Protein AF-0000000065942229 (afdb_homodimer)

Solvent-accessible surface area (backbone atoms only — not comparable to full-atom values): 11791 Å² total; per-residue (Å²): 132,40,25,35,33,36,38,31,36,27,61,80,77,72,39,50,40,49,65,35,42,37,37,37,28,40,35,57,88,91,45,73,42,84,72,48,73,49,55,20,39,85,71,5,33,38,82,68,39,55,40,90,73,55,64,74,41,33,34,36,39,37,33,43,47,29,64,57,46,63,70,67,68,53,93,68,57,70,58,37,38,41,39,49,46,46,47,45,35,31,40,54,60,77,90,45,52,41,26,50,36,39,42,33,44,74,54,32,38,34,38,36,71,40,122,134,40,27,35,33,36,38,31,36,28,61,79,79,73,39,50,40,50,65,35,44,36,37,38,28,39,35,57,89,91,45,73,43,85,71,47,73,49,53,20,38,84,72,5,32,38,83,68,39,54,41,88,73,56,64,76,41,35,34,35,40,37,33,43,48,28,63,57,46,63,69,67,68,54,91,68,56,70,58,37,37,42,40,51,46,46,47,43,35,30,39,53,60,77,89,45,52,41,25,50,37,39,42,33,44,72,55,32,38,35,39,37,71,41,122

InterPro domains:
  IPR000895 Transthyretin/hydroxyisourate hydrolase [PR00189] (3-23)
  IPR000895 Transthyretin/hydroxyisourate hydrolase [PR00189] (35-60)
  IPR000895 Transthyretin/hydroxyisourate hydrolase [PR00189] (93-115)
  IPR014306 Hydroxyisourate hydrolase [TIGR02962] (2-115)
  IPR014306 Hydroxyisourate hydrolase [cd05822] (2-115)
  IPR023416 Transthyretin/hydroxyisourate hydrolase domain [PF00576] (4-114)
  IPR023416 Transthyretin/hydroxyisourate hydrolase domain [PTHR10395] (2-115)
  IPR023418 Transthyretin, thyroxine binding site [PS00768] (7-22)
  IPR023419 Transthyretin, conserved site [PS00769] (98-110)
  IPR036817 Transthyretin/hydroxyisourate hydrolase domain superfamily [G3DSA:2.60.40.180] (1-115)
  IPR036817 Transthyretin/hydroxyisourate hydrolase domain superfamily [SSF49472] (1-115)

Secondary structure (DSSP, 8-state):
--EEEEEEEETTTTEE-TT-EEEEEEEETTEEEEEEEEE--TTSEEEEEEGGG--SEEEEEEEE-HHHHHHHT----SS-S-SEEEEEEEE--SSSEEE--EEEETTEEEEE-B-/--EEEEEEEETTTTEE-TT-EEEEEEEETTEEEEEEEEE--TTSEEEEEEGGG--SEEEEEEEE-HHHHHHHT----SS-S-SEEEEEEEE--SSSEEE--EEEETTEEEEE-B-

Foldseek 3Di:
DAAEKEWEAEPVVRATQWFKKKWKWFDDPPDIGTDDIDTAHRRRMDGHTDLVRDDWHKMKMKTQCQVSCVVVPDDADVVGLDGIDMDMDTDHDSVDHWYWYWYDYSNDIDIDTDD/DAAEKEWEAAPVVRATQFFKKKWKWFDDPPDIGTDDIDTAHRRRMDGHTDLVRDDWHKMKMKTQCQVSCVVVPDDADVVGLDGIDMDMDTDHDSVDHWYWYWYDYSNDIDIDTDD

Sequence (230 aa):
MSGLTTHILDQASGKPAAGVGVRVSRRDGEQTQWLAELRTDADGRARLVAGEDLAVGGYRLEFAIGDHFKASGLPVSDPPFLDVVVIDFAVSNLDQHWHVPLLVSPYGYSTYRGSMSGLTTHILDQASGKPAAGVGVRVSRRDGEQTQWLAELRTDADGRARLVAGEDLAVGGYRLEFAIGDHFKASGLPVSDPPFLDVVVIDFAVSNLDQHWHVPLLVSPYGYSTYRGS

pLDDT: mean 96.06, std 4.71, range [61.84, 98.94]

Structure (mmCIF, N/CA/C/O backbone):
data_AF-0000000065942229-model_v1
#
loop_
_entity.id
_entity.type
_entity.pdbx_description
1 polymer '5-hydroxyisourate hydrolase'
#
loop_
_atom_site.group_PDB
_atom_site.id
_atom_site.type_symbol
_atom_site.label_atom_id
_atom_site.label_alt_id
_atom_site.label_comp_id
_atom_site.label_asym_id
_atom_site.label_entity_id
_atom_site.label_seq_id
_atom_site.pdbx_PDB_ins_code
_atom_site.Cartn_x
_atom_site.Cartn_y
_atom_site.Cartn_z
_atom_site.occupancy
_atom_site.B_iso_or_equiv
_atom_site.auth_seq_id
_atom_site.auth_comp_id
_atom_site.auth_asym_id
_atom_site.auth_atom_id
_atom_sit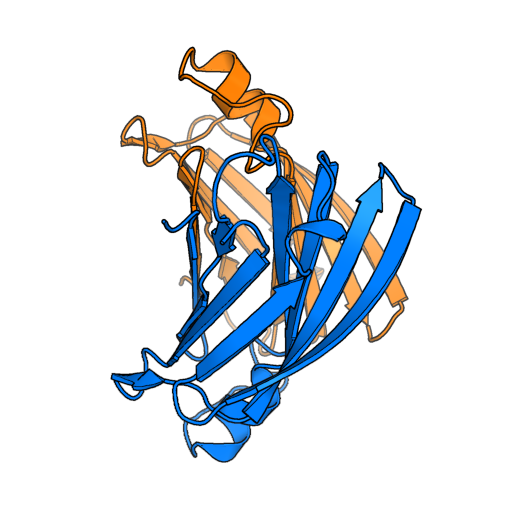e.pdbx_PDB_model_num
ATOM 1 N N . MET A 1 1 ? -9.258 23.562 7.223 1 62.03 1 MET A N 1
ATOM 2 C CA . MET A 1 1 ? -8.875 23.109 8.555 1 62.03 1 MET A CA 1
ATOM 3 C C . MET A 1 1 ? -8.008 21.844 8.469 1 62.03 1 MET A C 1
ATOM 5 O O . MET A 1 1 ? -8.125 21.078 7.512 1 62.03 1 MET A O 1
ATOM 9 N N . SER A 1 2 ? -6.676 21.625 9.258 1 83.06 2 SER A N 1
ATOM 10 C CA . SER A 1 2 ? -5.668 20.562 9.328 1 83.06 2 SER A CA 1
ATOM 11 C C . SER A 1 2 ? -6.285 19.234 9.75 1 83.06 2 SER A C 1
ATOM 13 O O . SER A 1 2 ? -7.426 19.203 10.203 1 83.06 2 SER A O 1
ATOM 15 N N . GLY A 1 3 ? -5.82 18.219 9.273 1 95.44 3 GLY A N 1
ATOM 16 C CA . GLY A 1 3 ? -6.254 16.875 9.617 1 95.44 3 GLY A CA 1
ATOM 17 C C . GLY A 1 3 ? -5.832 15.828 8.602 1 95.44 3 GLY A C 1
ATOM 18 O O . GLY A 1 3 ? -5 16.094 7.734 1 95.44 3 GLY A O 1
ATOM 19 N N . LEU A 1 4 ? -6.375 14.648 8.883 1 97.94 4 LEU A N 1
ATOM 20 C CA . LEU A 1 4 ? -6.121 13.523 7.984 1 97.94 4 LEU A CA 1
ATOM 21 C C . LEU A 1 4 ? -7.422 13 7.383 1 97.94 4 LEU A C 1
ATOM 23 O O . LEU A 1 4 ? -8.344 12.641 8.117 1 97.94 4 LEU A O 1
ATOM 27 N N . THR A 1 5 ? -7.516 13.016 6.062 1 98.38 5 THR A N 1
ATOM 28 C CA . THR A 1 5 ? -8.711 12.555 5.367 1 98.38 5 THR A CA 1
ATOM 29 C C . THR A 1 5 ? -8.344 11.586 4.246 1 98.38 5 THR A C 1
ATOM 31 O O . THR A 1 5 ? -7.172 11.477 3.873 1 98.38 5 THR A O 1
ATOM 34 N N . THR A 1 6 ? -9.336 10.852 3.816 1 98.56 6 THR A N 1
ATOM 35 C CA . THR A 1 6 ? -9.156 9.969 2.666 1 98.56 6 THR A CA 1
ATOM 36 C C . THR A 1 6 ? -10.391 9.984 1.771 1 98.56 6 THR A C 1
ATOM 38 O O . THR A 1 6 ? -11.445 10.469 2.174 1 98.56 6 THR A O 1
ATOM 41 N N . HIS A 1 7 ? -10.148 9.578 0.603 1 98.44 7 HIS A N 1
ATOM 42 C CA . HIS A 1 7 ? -11.156 9.289 -0.411 1 98.44 7 HIS A CA 1
ATOM 43 C C . HIS A 1 7 ? -10.812 8.023 -1.184 1 98.44 7 HIS A C 1
ATOM 45 O O . HIS A 1 7 ? -9.672 7.832 -1.604 1 98.44 7 HIS A O 1
ATOM 51 N N . ILE A 1 8 ? -11.844 7.113 -1.259 1 98.88 8 ILE A N 1
ATOM 52 C CA . ILE A 1 8 ? -11.633 5.883 -2.016 1 98.88 8 ILE A CA 1
ATOM 53 C C . ILE A 1 8 ? -12.398 5.953 -3.336 1 98.88 8 ILE A C 1
ATOM 55 O O . ILE A 1 8 ? -13.617 6.133 -3.346 1 98.88 8 ILE A O 1
ATOM 59 N N . LEU A 1 9 ? -11.734 5.875 -4.422 1 98.81 9 LEU A N 1
ATOM 60 C CA . LEU A 1 9 ? -12.336 5.738 -5.746 1 98.81 9 LEU A CA 1
ATOM 61 C C . LEU A 1 9 ? -12.203 4.309 -6.254 1 98.81 9 LEU A C 1
ATOM 63 O O . LEU A 1 9 ? -11.102 3.777 -6.363 1 98.81 9 LEU A O 1
ATOM 67 N N . ASP A 1 10 ? -13.289 3.703 -6.547 1 98.38 10 ASP A N 1
ATOM 68 C CA . ASP A 1 10 ? -13.32 2.426 -7.25 1 98.38 10 ASP A CA 1
ATOM 69 C C . ASP A 1 10 ? -13.094 2.619 -8.75 1 98.38 10 ASP A C 1
ATOM 71 O O . ASP A 1 10 ? -14.008 2.994 -9.477 1 98.38 10 ASP A O 1
ATOM 75 N N . GLN A 1 11 ? -11.961 2.266 -9.141 1 97.81 11 GLN A N 1
ATOM 76 C CA . GLN A 1 11 ? -11.586 2.52 -10.523 1 97.81 11 GLN A CA 1
ATOM 77 C C . GLN A 1 11 ? -12.266 1.537 -11.469 1 97.81 11 GLN A C 1
ATOM 79 O O . GLN A 1 11 ? -12.359 1.786 -12.672 1 97.81 11 GLN A O 1
ATOM 84 N N . ALA A 1 12 ? -12.68 0.404 -10.992 1 96.44 12 ALA A N 1
ATOM 85 C CA . ALA A 1 12 ? -13.367 -0.576 -11.828 1 96.44 12 ALA A CA 1
ATOM 86 C C . ALA A 1 12 ? -14.742 -0.069 -12.25 1 96.44 12 ALA A C 1
ATOM 88 O O . ALA A 1 12 ? -15.195 -0.328 -13.367 1 96.44 12 ALA A O 1
ATOM 89 N N . SER A 1 13 ? -15.383 0.656 -11.398 1 96.19 13 SER A N 1
ATOM 90 C CA . SER A 1 13 ? -16.719 1.156 -11.688 1 96.19 13 SER A CA 1
ATOM 91 C C . SER A 1 13 ? -16.703 2.65 -11.992 1 96.19 13 SER A C 1
ATOM 93 O O . SER A 1 13 ? -17.672 3.201 -12.508 1 96.19 13 SER A O 1
ATOM 95 N N . GLY A 1 14 ? -15.617 3.314 -11.68 1 97.31 14 GLY A N 1
ATOM 96 C CA . GLY A 1 14 ? -15.5 4.754 -11.852 1 97.31 14 GLY A CA 1
ATOM 97 C C . GLY A 1 14 ? -16.281 5.543 -10.82 1 97.31 14 GLY A C 1
ATOM 98 O O . GLY A 1 14 ? -16.594 6.719 -11.031 1 97.31 14 GLY A O 1
ATOM 99 N N . LYS A 1 15 ? -16.609 4.891 -9.742 1 97.88 15 LYS A N 1
ATOM 100 C CA . LYS A 1 15 ? -17.422 5.523 -8.711 1 97.88 15 LYS A CA 1
ATOM 101 C C . LYS A 1 15 ? -16.719 5.523 -7.363 1 97.88 15 LYS A C 1
ATOM 103 O O . LYS A 1 15 ? -15.844 4.688 -7.117 1 97.88 15 LYS A O 1
ATOM 108 N N . PRO A 1 16 ? -17.109 6.5 -6.43 1 98.5 16 PRO A N 1
ATOM 109 C CA . PRO A 1 16 ? -16.578 6.426 -5.066 1 98.5 16 PRO A CA 1
ATOM 110 C C . PRO A 1 16 ? -16.953 5.125 -4.359 1 98.5 16 PRO A C 1
ATOM 112 O O . PRO A 1 16 ? -18.031 4.578 -4.594 1 98.5 16 PRO A O 1
ATOM 115 N N . ALA A 1 17 ? -16.078 4.594 -3.625 1 98.56 17 ALA A N 1
ATOM 116 C CA . ALA A 1 17 ? -16.359 3.395 -2.838 1 98.56 17 ALA A CA 1
ATOM 117 C C . ALA A 1 17 ? -16.984 3.754 -1.494 1 98.56 17 ALA A C 1
ATOM 119 O O . ALA A 1 17 ? -16.281 4.102 -0.544 1 98.56 17 ALA A O 1
ATOM 120 N N . ALA A 1 18 ? -18.281 3.648 -1.372 1 98.12 18 ALA A N 1
ATOM 121 C CA . ALA A 1 18 ? -19.031 3.971 -0.159 1 98.12 18 ALA A CA 1
ATOM 122 C C . ALA A 1 18 ? -19.062 2.785 0.8 1 98.12 18 ALA A C 1
ATOM 124 O O . ALA A 1 18 ? -19.078 1.629 0.369 1 98.12 18 ALA A O 1
ATOM 125 N N . GLY A 1 19 ? -18.984 3.061 2.094 1 98.19 19 GLY A N 1
ATOM 126 C CA . GLY A 1 19 ? -19.219 2.055 3.117 1 98.19 19 GLY A CA 1
ATOM 127 C C . GLY A 1 19 ? -18.016 1.168 3.373 1 98.19 19 GLY A C 1
ATOM 128 O O . GLY A 1 19 ? -18.156 0.081 3.939 1 98.19 19 GLY A O 1
ATOM 129 N N . VAL A 1 20 ? -16.891 1.569 2.922 1 98.69 20 VAL A N 1
ATOM 130 C CA . VAL A 1 20 ? -15.68 0.793 3.148 1 98.69 20 VAL A CA 1
ATOM 131 C C . VAL A 1 20 ? -15.141 1.077 4.547 1 98.69 20 VAL A C 1
ATOM 133 O O . VAL A 1 20 ? -15.016 2.236 4.945 1 98.69 20 VAL A O 1
ATOM 136 N N . GLY A 1 21 ? -14.812 -0.004 5.34 1 98.56 21 GLY A N 1
ATOM 137 C CA . GLY A 1 21 ? -14.164 0.163 6.629 1 98.56 21 GLY A CA 1
ATOM 138 C C . GLY A 1 21 ? -12.727 0.637 6.523 1 98.56 21 GLY A C 1
ATOM 139 O O . GLY A 1 21 ? -11.953 0.102 5.73 1 98.56 21 GLY A O 1
ATOM 140 N N . VAL A 1 22 ? -12.391 1.682 7.285 1 98.69 22 VAL A N 1
ATOM 141 C CA . VAL A 1 22 ? -11.031 2.213 7.348 1 98.69 22 VAL A CA 1
ATOM 142 C C . VAL A 1 22 ? -10.562 2.273 8.797 1 98.69 22 VAL A C 1
ATOM 144 O O . VAL A 1 22 ? -11.219 2.9 9.641 1 98.69 22 VAL A O 1
ATOM 147 N N . ARG A 1 23 ? -9.492 1.589 9.062 1 98.5 23 ARG A N 1
ATOM 148 C CA . ARG A 1 23 ? -8.844 1.706 10.367 1 98.5 23 ARG A CA 1
ATOM 149 C C . ARG A 1 23 ? -7.625 2.621 10.297 1 98.5 23 ARG A C 1
ATOM 151 O O . ARG A 1 23 ? -6.867 2.574 9.32 1 98.5 23 ARG A O 1
ATOM 158 N N . VAL A 1 24 ? -7.457 3.463 11.266 1 98.5 24 VAL A N 1
ATOM 159 C CA . VAL A 1 24 ? -6.32 4.379 11.32 1 98.5 24 VAL A CA 1
ATOM 160 C C . VAL A 1 24 ? -5.555 4.168 12.625 1 98.5 24 VAL A C 1
ATOM 162 O O . VAL A 1 24 ? -6.152 4.078 13.695 1 98.5 24 VAL A O 1
ATOM 165 N N . SER A 1 25 ? -4.277 4.039 12.492 1 98.38 25 SER A N 1
ATOM 166 C CA . SER A 1 25 ? -3.396 3.891 13.641 1 98.38 25 SER A CA 1
ATOM 167 C C . SER A 1 25 ? -2.18 4.805 13.531 1 98.38 25 SER A C 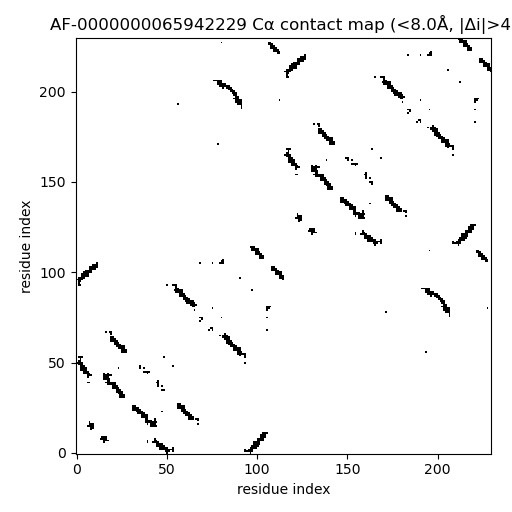1
ATOM 169 O O . SER A 1 25 ? -1.771 5.168 12.43 1 98.38 25 SER A O 1
ATOM 171 N N . ARG A 1 26 ? -1.686 5.137 14.648 1 97.88 26 ARG A N 1
ATOM 172 C CA . ARG A 1 26 ? -0.384 5.793 14.719 1 97.88 26 ARG A CA 1
ATOM 173 C C . ARG A 1 26 ? 0.738 4.77 14.852 1 97.88 26 ARG A C 1
ATOM 175 O O . ARG A 1 26 ? 0.593 3.773 15.562 1 97.88 26 ARG A O 1
ATOM 182 N N . ARG A 1 27 ? 1.784 5.082 14.148 1 96.44 27 ARG A N 1
ATOM 183 C CA . ARG A 1 27 ? 2.932 4.18 14.18 1 96.44 27 ARG A CA 1
ATOM 184 C C . ARG A 1 27 ? 4.172 4.895 14.719 1 96.44 27 ARG A C 1
ATOM 186 O O . ARG A 1 27 ? 4.516 5.984 14.25 1 96.44 27 ARG A O 1
ATOM 193 N N . ASP A 1 28 ? 4.805 4.344 15.68 1 91.44 28 ASP A N 1
ATOM 194 C CA . ASP A 1 28 ? 6.09 4.777 16.219 1 91.44 28 ASP A CA 1
ATOM 195 C C . ASP A 1 28 ? 7.066 3.607 16.312 1 91.44 28 ASP A C 1
ATOM 197 O O . ASP A 1 28 ? 7.098 2.902 17.328 1 91.44 28 ASP A O 1
ATOM 201 N N . GLY A 1 29 ? 7.871 3.566 15.289 1 84.06 29 GLY A N 1
ATOM 202 C CA . GLY A 1 29 ? 8.68 2.357 15.219 1 84.06 29 GLY A CA 1
ATOM 203 C C . GLY A 1 29 ? 7.844 1.088 15.18 1 84.06 29 GLY A C 1
ATOM 204 O O . GLY A 1 29 ? 6.992 0.924 14.305 1 84.06 29 GLY A O 1
ATOM 205 N N . GLU A 1 30 ? 8.023 0.243 16.156 1 84.19 30 GLU A N 1
ATOM 206 C CA . GLU A 1 30 ? 7.297 -1.021 16.219 1 84.19 30 GLU A CA 1
ATOM 207 C C . GLU A 1 30 ? 5.984 -0.868 16.984 1 84.19 30 GLU A C 1
ATOM 209 O O . GLU A 1 30 ? 5.16 -1.785 17 1 84.19 30 GLU A O 1
ATOM 214 N N . GLN A 1 31 ? 5.832 0.258 17.562 1 91.56 31 GLN A N 1
ATOM 215 C CA . GLN A 1 31 ? 4.629 0.493 18.344 1 91.56 31 GLN A CA 1
ATOM 216 C C . GLN A 1 31 ? 3.49 1.021 17.484 1 91.56 31 GLN A C 1
ATOM 218 O O . GLN A 1 31 ? 3.711 1.854 16.594 1 91.56 31 GLN A O 1
ATOM 223 N N . THR A 1 32 ? 2.4 0.416 17.719 1 94.12 32 THR A N 1
ATOM 224 C CA . THR A 1 32 ? 1.19 0.823 17.016 1 94.12 32 THR A CA 1
ATOM 225 C C . THR A 1 32 ? 0.097 1.224 18 1 94.12 32 THR A C 1
ATOM 227 O O . THR A 1 32 ? -0.155 0.516 18.969 1 94.12 32 THR A O 1
ATOM 230 N N . GLN A 1 33 ? -0.444 2.404 17.781 1 96.88 33 GLN A N 1
ATOM 231 C CA . GLN A 1 33 ? -1.568 2.877 18.578 1 96.88 33 GLN A CA 1
ATOM 232 C C . GLN A 1 33 ? -2.822 3.037 17.719 1 96.88 33 GLN A C 1
ATOM 234 O O . GLN A 1 33 ? -2.848 3.846 16.797 1 96.88 33 GLN A O 1
ATOM 239 N N . TRP A 1 34 ? -3.834 2.311 18.125 1 96.38 34 TRP A N 1
ATOM 240 C CA . TRP A 1 34 ? -5.121 2.443 17.453 1 96.38 34 TRP A CA 1
ATOM 241 C C . TRP A 1 34 ? -5.727 3.82 17.703 1 96.38 34 TRP A C 1
ATOM 243 O O . TRP A 1 34 ? -5.719 4.316 18.828 1 96.38 34 TRP A O 1
ATOM 253 N N . LEU A 1 35 ? -6.211 4.438 16.641 1 97.56 35 LEU A N 1
ATOM 254 C CA . LEU A 1 35 ? -6.809 5.758 16.781 1 97.56 35 LEU A CA 1
ATOM 255 C C . LEU A 1 35 ? -8.312 5.707 16.531 1 97.56 35 LEU A C 1
ATOM 257 O O . LEU A 1 35 ? -9.102 6.215 17.344 1 97.56 35 LEU A O 1
ATOM 261 N N . ALA A 1 36 ? -8.766 5.156 15.414 1 97 36 ALA A N 1
ATOM 262 C CA . ALA A 1 36 ? -10.18 5.164 15.055 1 97 36 ALA A CA 1
ATOM 263 C C . ALA A 1 36 ? -10.477 4.113 13.984 1 97 36 ALA A C 1
ATOM 265 O O . ALA A 1 36 ? -9.562 3.564 13.375 1 97 36 ALA A O 1
ATOM 266 N N . GLU A 1 37 ? -11.641 3.748 13.859 1 97.94 37 GLU A N 1
ATOM 267 C CA . GLU A 1 37 ? -12.211 2.955 12.773 1 97.94 37 GLU A CA 1
ATOM 268 C C . GLU A 1 37 ? -13.484 3.592 12.234 1 97.94 37 GLU A C 1
ATOM 270 O O . GLU A 1 37 ? -14.414 3.877 13 1 97.94 37 GLU A O 1
ATOM 275 N N . LEU A 1 38 ? -13.523 3.844 10.977 1 98.19 38 LEU A N 1
ATOM 276 C CA . LEU A 1 38 ? -14.625 4.543 10.336 1 98.19 38 LEU A CA 1
ATOM 277 C C . LEU A 1 38 ? -15.031 3.85 9.039 1 98.19 38 LEU A C 1
ATOM 279 O O . LEU A 1 38 ? -14.359 2.92 8.594 1 98.19 38 LEU A O 1
ATOM 283 N N . ARG A 1 39 ? -16.156 4.289 8.508 1 98.62 39 ARG A N 1
ATOM 284 C CA . ARG A 1 39 ? -16.562 3.893 7.168 1 98.62 39 ARG A CA 1
ATOM 285 C C . ARG A 1 39 ? -16.656 5.102 6.246 1 98.62 39 ARG A C 1
ATOM 287 O O . ARG A 1 39 ? -17.062 6.188 6.672 1 98.62 39 ARG A O 1
ATOM 294 N N . THR A 1 40 ? -16.328 4.895 4.98 1 98.81 40 THR A N 1
ATOM 295 C CA . THR A 1 40 ? -16.469 5.992 4.027 1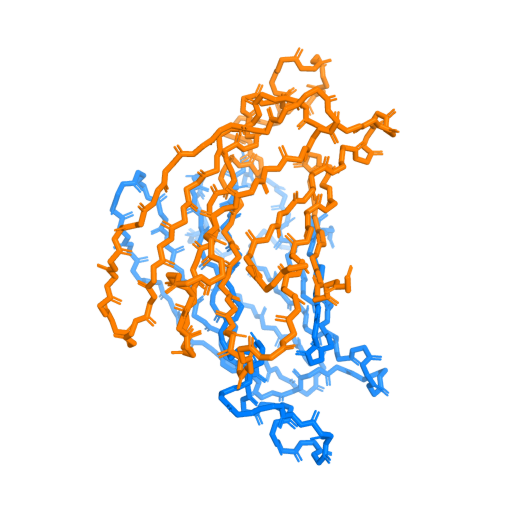 98.81 40 THR A CA 1
ATOM 296 C C . THR A 1 40 ? -17.938 6.336 3.816 1 98.81 40 THR A C 1
ATOM 298 O O . THR A 1 40 ? -18.812 5.465 3.902 1 98.81 40 THR A O 1
ATOM 301 N N . ASP A 1 41 ? -18.203 7.605 3.553 1 98.75 41 ASP A N 1
ATOM 302 C CA . ASP A 1 41 ? -19.562 8.055 3.297 1 98.75 41 ASP A CA 1
ATOM 303 C C . ASP A 1 41 ? -19.969 7.781 1.85 1 98.75 41 ASP A C 1
ATOM 305 O O . ASP A 1 41 ? -19.297 7.023 1.145 1 98.75 41 ASP A O 1
ATOM 309 N N . ALA A 1 42 ? -21.094 8.344 1.394 1 98.19 42 ALA A N 1
ATOM 310 C CA . ALA A 1 42 ? -21.641 8.086 0.067 1 98.19 42 ALA A CA 1
ATOM 311 C C . ALA A 1 42 ? -20.703 8.57 -1.026 1 98.19 42 ALA A C 1
ATOM 313 O O . ALA A 1 42 ? -20.766 8.102 -2.164 1 98.19 42 ALA A O 1
ATOM 314 N N . ASP A 1 43 ? -19.828 9.516 -0.735 1 98.44 43 ASP A N 1
ATOM 315 C CA . ASP A 1 43 ? -18.844 10.039 -1.686 1 98.44 43 ASP A CA 1
ATOM 316 C C . ASP A 1 43 ? -17.516 9.297 -1.563 1 98.44 43 ASP A C 1
ATOM 318 O O . ASP A 1 43 ? -16.5 9.727 -2.121 1 98.44 43 ASP A O 1
ATOM 322 N N . GLY A 1 44 ? -17.484 8.227 -0.818 1 98.75 44 GLY A N 1
ATOM 323 C CA . GLY A 1 44 ? -16.266 7.457 -0.643 1 98.75 44 GLY A CA 1
ATOM 324 C C . GLY A 1 44 ? -15.234 8.156 0.229 1 98.75 44 GLY A C 1
ATOM 325 O O . GLY A 1 44 ? -14.039 7.879 0.133 1 98.75 44 GLY A O 1
ATOM 326 N N . ARG A 1 45 ? -15.703 9.117 1.072 1 98.75 45 ARG A N 1
ATOM 327 C CA . ARG A 1 45 ? -14.797 9.938 1.874 1 98.75 45 ARG A CA 1
ATOM 328 C C . ARG A 1 45 ? -14.906 9.578 3.354 1 98.75 45 ARG A C 1
ATOM 330 O O . ARG A 1 45 ? -15.938 9.086 3.807 1 98.75 45 ARG A O 1
ATOM 337 N N . ALA A 1 46 ? -13.844 9.75 4.086 1 98.44 46 ALA A N 1
ATOM 338 C CA . ALA A 1 46 ? -13.812 9.633 5.543 1 98.44 46 ALA A CA 1
ATOM 339 C C . ALA A 1 46 ? -12.867 10.656 6.16 1 98.44 46 ALA A C 1
ATOM 341 O O . ALA A 1 46 ? -11.781 10.906 5.633 1 98.44 46 ALA A O 1
ATOM 342 N N . ARG A 1 47 ? -13.234 11.352 7.188 1 97.88 47 ARG A N 1
ATOM 343 C CA . ARG A 1 47 ? -12.375 12.18 8.031 1 97.88 47 ARG A CA 1
ATOM 344 C C . ARG A 1 47 ? -11.734 11.359 9.141 1 97.88 47 ARG A C 1
ATOM 346 O O . ARG A 1 47 ? -12.414 10.977 10.102 1 97.88 47 ARG A O 1
ATOM 353 N N . LEU A 1 48 ? -10.508 11.148 9.062 1 98.12 48 LEU A N 1
ATOM 354 C CA . LEU A 1 48 ? -9.859 10.094 9.828 1 98.12 48 LEU A CA 1
ATOM 355 C C . LEU A 1 48 ? -9.344 10.625 11.164 1 98.12 48 LEU A C 1
ATOM 357 O O . LEU A 1 48 ? -9.57 10.023 12.211 1 98.12 48 LEU A O 1
ATOM 361 N N . VAL A 1 49 ? -8.578 11.68 11.141 1 97.62 49 VAL A N 1
ATOM 362 C CA . VAL A 1 49 ? -8.008 12.297 12.328 1 97.62 49 VAL A CA 1
ATOM 363 C C . VAL A 1 49 ? -8.242 13.805 12.297 1 97.62 49 VAL A C 1
ATOM 365 O O . VAL A 1 49 ? -7.934 14.461 11.297 1 97.62 49 VAL A O 1
ATOM 368 N N . ALA A 1 50 ? -8.781 14.359 13.391 1 95.94 50 ALA A N 1
ATOM 369 C CA . ALA A 1 50 ? -8.977 15.805 13.5 1 95.94 50 ALA A CA 1
ATOM 370 C C . ALA A 1 50 ? -7.645 16.531 13.633 1 95.94 50 ALA A C 1
ATOM 372 O O . ALA A 1 50 ? -6.676 15.977 14.156 1 95.94 50 ALA A O 1
ATOM 373 N N . GLY A 1 51 ? -7.691 17.75 13.102 1 94.81 51 GLY A N 1
ATOM 374 C CA . GLY A 1 51 ? -6.469 18.531 13.133 1 94.81 51 GLY A CA 1
ATOM 375 C C . GLY A 1 51 ? -5.84 18.594 14.516 1 94.81 51 GLY A C 1
ATOM 376 O O . GLY A 1 51 ? -4.617 18.484 14.648 1 94.81 51 GLY A O 1
ATOM 377 N N . GLU A 1 52 ? -6.562 18.734 15.5 1 94.06 52 GLU A N 1
ATOM 378 C CA . GLU A 1 52 ? -6.07 18.891 16.875 1 94.06 52 GLU A CA 1
ATOM 379 C C . GLU A 1 52 ? -5.461 17.594 17.391 1 94.06 52 GLU A C 1
ATOM 381 O O . GLU A 1 52 ? -4.699 17.609 18.359 1 94.06 52 GLU A O 1
ATOM 386 N N . ASP A 1 53 ? -5.801 16.5 16.797 1 95.06 53 ASP A N 1
ATOM 387 C CA . ASP A 1 53 ? -5.336 15.195 17.25 1 95.06 53 ASP A CA 1
ATOM 388 C C . ASP A 1 53 ? -4.207 14.68 16.359 1 95.06 53 ASP A C 1
ATOM 390 O O . ASP A 1 53 ? -3.641 13.609 16.625 1 95.06 53 ASP A O 1
ATOM 394 N N . LEU A 1 54 ? -3.982 15.422 15.297 1 95.88 54 LEU A N 1
ATOM 395 C CA . LEU A 1 54 ? -2.916 15.023 14.383 1 95.88 54 LEU A CA 1
ATOM 396 C C . LEU A 1 54 ? -1.547 15.328 14.977 1 95.88 54 LEU A C 1
ATOM 398 O O . LEU A 1 54 ? -1.359 16.375 15.609 1 95.88 54 LEU A O 1
ATOM 402 N N . ALA A 1 55 ? -0.575 14.438 14.828 1 95.94 55 ALA A N 1
ATOM 403 C CA . ALA A 1 55 ? 0.804 14.617 15.281 1 95.94 55 ALA A CA 1
ATOM 404 C C . ALA A 1 55 ? 1.793 14.219 14.188 1 95.94 55 ALA A C 1
ATOM 406 O O . ALA A 1 55 ? 1.476 13.398 13.32 1 95.94 55 ALA A O 1
ATOM 407 N N . VAL A 1 56 ? 2.896 14.859 14.25 1 97 56 VAL A N 1
ATOM 408 C CA . VAL A 1 56 ? 3.979 14.453 13.359 1 97 56 VAL A CA 1
ATOM 409 C C . VAL A 1 56 ? 4.379 13.008 13.656 1 97 56 VAL A C 1
ATOM 411 O O . VAL A 1 56 ? 4.484 12.617 14.82 1 97 56 VAL A O 1
ATOM 414 N N . GLY A 1 57 ? 4.59 12.203 12.617 1 97.31 57 GLY A N 1
ATOM 415 C CA . GLY A 1 57 ? 4.977 10.812 12.797 1 97.31 57 GLY A CA 1
ATOM 416 C C . GLY A 1 57 ? 4.262 9.875 11.844 1 97.31 57 GLY A C 1
ATOM 417 O O . GLY A 1 57 ? 3.67 10.305 10.859 1 97.31 57 GLY A O 1
ATOM 418 N N . GLY A 1 58 ? 4.402 8.594 12.086 1 98.12 58 GLY A N 1
ATOM 419 C CA . GLY A 1 58 ? 3.893 7.559 11.203 1 98.12 58 GLY A CA 1
ATOM 420 C C . GLY A 1 58 ? 2.43 7.234 11.445 1 98.12 58 GLY A C 1
ATOM 421 O O . GLY A 1 58 ? 1.97 7.238 12.586 1 98.12 58 GLY A O 1
ATOM 422 N N . TYR A 1 59 ? 1.796 6.934 10.391 1 98.44 59 TYR A N 1
ATOM 423 C CA . TYR A 1 59 ? 0.411 6.477 10.398 1 98.44 59 TYR A CA 1
ATOM 424 C C . TYR A 1 59 ? 0.234 5.246 9.516 1 98.44 59 TYR A C 1
ATOM 426 O O . TYR A 1 59 ? 1.012 5.031 8.586 1 98.44 59 TYR A O 1
ATOM 434 N N . ARG A 1 60 ? -0.783 4.477 9.828 1 98.5 60 ARG A N 1
ATOM 435 C CA . ARG A 1 60 ? -1.239 3.373 8.992 1 98.5 60 ARG A CA 1
ATOM 436 C C . ARG A 1 60 ? -2.738 3.469 8.734 1 98.5 60 ARG A C 1
ATOM 438 O O . ARG A 1 60 ? -3.523 3.684 9.656 1 98.5 60 ARG A O 1
ATOM 445 N N . LEU A 1 61 ? -3.068 3.389 7.488 1 98.69 61 LEU A N 1
ATOM 446 C CA . LEU A 1 61 ? -4.457 3.184 7.09 1 98.69 61 LEU A CA 1
ATOM 447 C C . LEU A 1 61 ? -4.68 1.755 6.605 1 98.69 61 LEU A C 1
ATOM 449 O O . LEU A 1 61 ? -3.873 1.223 5.836 1 98.69 61 LEU A O 1
ATOM 453 N N . GLU A 1 62 ? -5.711 1.113 7.082 1 98.31 62 GLU A N 1
ATOM 454 C CA . GLU A 1 62 ? -6.156 -0.191 6.602 1 98.31 62 GLU A CA 1
ATOM 455 C C . GLU A 1 62 ? -7.555 -0.109 5.996 1 98.31 62 GLU A C 1
ATOM 457 O O . GLU A 1 62 ? -8.531 0.17 6.699 1 98.31 62 GLU A O 1
ATOM 462 N N . PHE A 1 63 ? -7.625 -0.324 4.719 1 98.75 63 PHE A N 1
ATOM 463 C CA . PHE A 1 63 ? -8.883 -0.259 3.982 1 98.75 63 PHE A CA 1
ATOM 464 C C . PHE A 1 63 ? -9.445 -1.655 3.754 1 98.75 63 PHE A C 1
ATOM 466 O O . PHE A 1 63 ? -8.867 -2.453 3.016 1 98.75 63 PHE A O 1
ATOM 473 N N . ALA A 1 64 ? -10.562 -1.972 4.367 1 98.25 64 ALA A N 1
ATOM 474 C CA . ALA A 1 64 ? -11.234 -3.25 4.145 1 98.25 64 ALA A CA 1
ATOM 475 C C . ALA A 1 64 ? -11.969 -3.258 2.807 1 98.25 64 ALA A C 1
ATOM 477 O O . ALA A 1 64 ? -13.203 -3.158 2.768 1 98.25 64 ALA A O 1
ATOM 478 N N . ILE A 1 65 ? -11.25 -3.484 1.752 1 97.94 65 ILE A N 1
ATOM 479 C CA . ILE A 1 65 ? -11.789 -3.227 0.42 1 97.94 65 ILE A CA 1
ATOM 480 C C . ILE A 1 65 ? -12.398 -4.508 -0.146 1 97.94 65 ILE A C 1
ATOM 482 O O . ILE A 1 65 ? -13.172 -4.461 -1.103 1 97.94 65 ILE A O 1
ATOM 486 N N . GLY A 1 66 ? -11.961 -5.645 0.394 1 96.44 66 GLY A N 1
ATOM 487 C CA . GLY A 1 66 ? -12.406 -6.926 -0.137 1 96.44 66 GLY A CA 1
ATOM 488 C C . GLY A 1 66 ? -13.914 -7.047 -0.222 1 96.44 66 GLY A C 1
ATOM 489 O O . GLY A 1 66 ? -14.453 -7.469 -1.248 1 96.44 66 GLY A O 1
ATOM 490 N N . ASP A 1 67 ? -14.547 -6.676 0.83 1 93.69 67 ASP A N 1
ATOM 491 C CA . ASP A 1 67 ? -16 -6.785 0.874 1 93.69 67 ASP A CA 1
ATOM 492 C C . ASP A 1 67 ? -16.656 -5.906 -0.191 1 93.69 67 ASP A C 1
ATOM 494 O O . ASP A 1 67 ? -17.703 -6.262 -0.744 1 93.69 67 ASP A O 1
ATOM 498 N N . HIS A 1 68 ? -16.047 -4.773 -0.422 1 97.06 68 HIS A N 1
ATOM 499 C CA . HIS A 1 68 ? -16.562 -3.854 -1.429 1 97.06 68 HIS A CA 1
ATOM 500 C C . HIS A 1 68 ? -16.609 -4.508 -2.805 1 97.06 68 HIS A C 1
ATOM 502 O O . HIS A 1 68 ? -17.625 -4.449 -3.494 1 97.06 68 HIS A O 1
ATOM 508 N N . PHE A 1 69 ? -15.578 -5.18 -3.207 1 96.69 69 PHE A N 1
ATOM 509 C CA . PHE A 1 6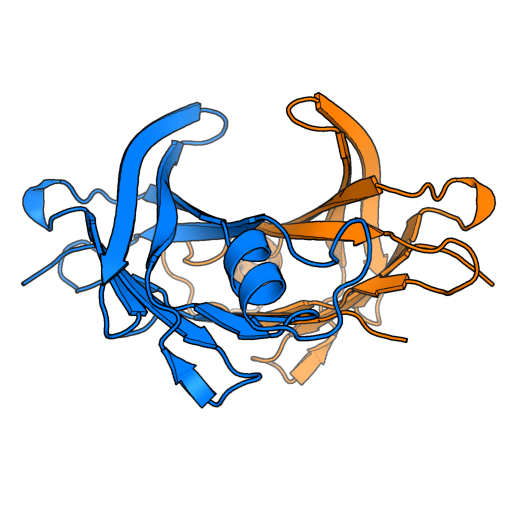9 ? -15.523 -5.777 -4.535 1 96.69 69 PHE A CA 1
ATOM 510 C C . PHE A 1 69 ? -16.344 -7.062 -4.59 1 96.69 69 PHE A C 1
ATOM 512 O O . PHE A 1 69 ? -16.922 -7.391 -5.621 1 96.69 69 PHE A O 1
ATOM 519 N N . LYS A 1 70 ? -16.328 -7.777 -3.475 1 94.19 70 LYS A N 1
ATOM 520 C CA . LYS A 1 70 ? -17.203 -8.938 -3.408 1 94.19 70 LYS A CA 1
ATOM 521 C C . LYS A 1 70 ? -18.672 -8.547 -3.654 1 94.19 70 LYS A C 1
ATOM 523 O O . LYS A 1 70 ? -19.391 -9.25 -4.352 1 94.19 70 LYS A O 1
ATOM 528 N N . ALA A 1 71 ? -19.062 -7.434 -3.18 1 93.69 71 ALA A N 1
ATOM 529 C CA . ALA A 1 71 ? -20.438 -6.965 -3.273 1 93.69 71 ALA A CA 1
ATOM 530 C C . ALA A 1 71 ? -20.734 -6.375 -4.652 1 93.69 71 ALA A C 1
ATOM 532 O O . ALA A 1 71 ? -21.891 -6.258 -5.055 1 93.69 71 ALA A O 1
ATOM 533 N N . SER A 1 72 ? -19.766 -5.941 -5.32 1 90.44 72 SER A N 1
ATOM 534 C CA . SER A 1 72 ? -19.938 -5.27 -6.605 1 90.44 72 SER A CA 1
ATOM 535 C C . SER A 1 72 ? -20.297 -6.266 -7.703 1 90.44 72 SER A C 1
ATOM 537 O O . SER A 1 72 ? -20.766 -5.871 -8.773 1 90.44 72 SER A O 1
ATOM 539 N N . GLY A 1 73 ? -20.062 -7.547 -7.488 1 87.19 73 GLY A N 1
ATOM 540 C CA . GLY A 1 73 ? -20.359 -8.57 -8.484 1 87.19 73 GLY A CA 1
ATOM 541 C C . GLY A 1 73 ? -19.203 -8.82 -9.43 1 87.19 73 GLY A C 1
ATOM 542 O O . GLY A 1 73 ? -19.281 -9.695 -10.297 1 87.19 73 GLY A O 1
ATOM 543 N N . LEU A 1 74 ? -18.156 -8.094 -9.359 1 88.44 74 LEU A N 1
ATOM 544 C CA . LEU A 1 74 ? -16.969 -8.328 -10.164 1 88.44 74 LEU A CA 1
ATOM 545 C C . LEU A 1 74 ? -16.328 -9.664 -9.805 1 88.44 74 LEU A C 1
ATOM 547 O O . LEU A 1 74 ? -16.469 -10.148 -8.68 1 88.44 74 LEU A O 1
ATOM 551 N N . PRO A 1 75 ? -15.695 -10.188 -10.859 1 87.75 75 PRO A N 1
ATOM 552 C CA . PRO A 1 75 ? -14.938 -11.398 -10.531 1 87.75 75 PRO A CA 1
ATOM 553 C C . PRO A 1 75 ? -13.781 -11.117 -9.57 1 87.75 75 PRO A C 1
ATOM 555 O O . PRO A 1 75 ? -13 -10.195 -9.789 1 87.75 75 PRO A O 1
ATOM 558 N N . VAL A 1 76 ? -13.828 -11.805 -8.508 1 91.06 76 VAL A N 1
ATOM 559 C CA . VAL A 1 76 ? -12.758 -11.719 -7.516 1 91.06 76 VAL A CA 1
ATOM 560 C C . VAL A 1 76 ? -12.227 -13.117 -7.203 1 91.06 76 VAL A C 1
ATOM 562 O O . VAL A 1 76 ? -13 -14.078 -7.109 1 91.06 76 VAL A O 1
ATOM 565 N N . SER A 1 77 ? -10.969 -13.211 -7.203 1 93.69 77 SER A N 1
ATOM 566 C CA . SER A 1 77 ? -10.352 -14.484 -6.848 1 93.69 77 SER A CA 1
ATOM 567 C C . SER A 1 77 ? -10.656 -14.867 -5.402 1 93.69 77 SER A C 1
ATOM 569 O O . SER A 1 77 ? -11.133 -14.031 -4.625 1 93.69 77 SER A O 1
ATOM 571 N N . ASP A 1 78 ? -10.438 -16.156 -5.145 1 93.56 78 ASP A N 1
ATOM 572 C CA . ASP A 1 78 ? -10.508 -16.641 -3.775 1 93.56 78 ASP A CA 1
ATOM 573 C C . ASP A 1 78 ? -9.211 -17.344 -3.373 1 93.56 78 ASP A C 1
ATOM 575 O O . ASP A 1 78 ? -8.891 -18.406 -3.885 1 93.56 78 ASP A O 1
ATOM 579 N N . PRO A 1 79 ? -8.586 -16.875 -2.277 1 96.25 79 PRO A N 1
ATOM 580 C CA . PRO A 1 79 ? -8.805 -15.57 -1.661 1 96.25 79 PRO A CA 1
ATOM 581 C C . PRO A 1 79 ? -8.664 -14.422 -2.656 1 96.25 79 PRO A C 1
ATOM 583 O O . PRO A 1 79 ? -8.031 -14.578 -3.701 1 96.25 79 PRO A O 1
ATOM 586 N N . PRO A 1 80 ? -9.273 -13.266 -2.371 1 97.19 80 PRO A N 1
ATOM 587 C CA . PRO A 1 80 ? -9.094 -12.102 -3.246 1 97.19 80 PRO A CA 1
ATOM 588 C C . PRO A 1 80 ? -7.668 -11.555 -3.211 1 97.19 80 PRO A C 1
ATOM 590 O O . PRO A 1 80 ? -7.031 -11.547 -2.154 1 97.19 80 PRO A O 1
ATOM 593 N N . PHE A 1 81 ? -7.23 -11.047 -4.395 1 97.75 81 PHE A N 1
ATOM 594 C CA . PHE A 1 81 ? -5.902 -10.445 -4.438 1 97.75 81 PHE A CA 1
ATOM 595 C C . PHE A 1 81 ? -5.781 -9.32 -3.414 1 97.75 81 PHE A C 1
ATOM 597 O O . PHE A 1 81 ? -4.77 -9.219 -2.717 1 97.75 81 PHE A O 1
ATOM 604 N N . LEU A 1 82 ? -6.77 -8.484 -3.328 1 98.12 82 LEU A N 1
ATOM 605 C CA . LEU A 1 82 ? -6.832 -7.422 -2.328 1 98.12 82 LEU A CA 1
ATOM 606 C C . LEU A 1 82 ? -8.008 -7.637 -1.385 1 98.12 82 LEU A C 1
ATOM 608 O O . LEU A 1 82 ? -9.164 -7.633 -1.816 1 98.12 82 LEU A O 1
ATOM 612 N N . ASP A 1 83 ? -7.727 -7.855 -0.145 1 97.62 83 ASP A N 1
ATOM 613 C CA . ASP A 1 83 ? -8.734 -7.926 0.906 1 97.62 83 ASP A CA 1
ATOM 614 C C . ASP A 1 83 ? -8.68 -6.691 1.804 1 97.62 83 ASP A C 1
ATOM 616 O O . ASP A 1 83 ? -9.617 -5.891 1.823 1 97.62 83 ASP A O 1
ATOM 620 N N . VAL A 1 84 ? -7.547 -6.473 2.471 1 97.88 84 VAL A N 1
ATOM 621 C CA . VAL A 1 84 ? -7.238 -5.258 3.219 1 97.88 84 VAL A CA 1
ATOM 622 C C . VAL A 1 84 ? -6.027 -4.562 2.602 1 97.88 84 VAL A C 1
ATOM 624 O O . VAL A 1 84 ? -4.961 -5.168 2.461 1 97.88 84 VAL A O 1
ATOM 627 N N . VAL A 1 85 ? -6.219 -3.342 2.115 1 98.69 85 VAL A N 1
ATOM 628 C CA . VAL A 1 85 ? -5.098 -2.545 1.627 1 98.69 85 VAL A CA 1
ATOM 629 C C . VAL A 1 85 ? -4.48 -1.76 2.783 1 98.69 85 VAL A C 1
ATOM 631 O O . VAL A 1 85 ? -5.188 -1.076 3.525 1 98.69 85 VAL A O 1
ATOM 634 N N . VAL A 1 86 ? -3.201 -1.878 2.924 1 98.06 86 VAL A N 1
ATOM 635 C CA . VAL A 1 86 ? -2.473 -1.198 3.988 1 98.06 86 VAL A CA 1
ATOM 636 C C . VAL A 1 86 ? -1.622 -0.075 3.398 1 98.06 86 VAL A C 1
ATOM 638 O O . VAL A 1 86 ? -0.883 -0.289 2.434 1 98.06 86 VAL A O 1
ATOM 641 N N . ILE A 1 87 ? -1.748 1.109 3.904 1 98.75 87 ILE A N 1
ATOM 642 C CA . ILE A 1 87 ? -0.918 2.24 3.502 1 98.75 87 ILE A CA 1
ATOM 643 C C . ILE A 1 87 ? -0.197 2.811 4.719 1 98.75 87 ILE A C 1
ATOM 645 O O . ILE A 1 87 ? -0.835 3.324 5.641 1 98.75 87 ILE A O 1
ATOM 649 N N . ASP A 1 88 ? 1.088 2.678 4.762 1 98.31 88 ASP A N 1
ATOM 650 C CA . ASP A 1 88 ? 1.93 3.342 5.75 1 98.31 88 ASP A CA 1
ATOM 651 C C . ASP A 1 88 ? 2.508 4.641 5.195 1 98.31 88 ASP A C 1
ATOM 653 O O . ASP A 1 88 ? 3.002 4.676 4.066 1 98.31 88 ASP A O 1
ATOM 657 N N . PHE A 1 89 ? 2.43 5.672 5.938 1 98.44 89 PHE A N 1
ATOM 658 C CA . PHE A 1 89 ? 2.988 6.965 5.555 1 98.44 89 PHE A CA 1
ATOM 659 C C . PHE A 1 89 ? 3.289 7.812 6.785 1 98.44 89 PHE A C 1
ATOM 661 O O . PHE A 1 89 ? 2.955 7.426 7.91 1 98.44 89 PHE A O 1
ATOM 668 N N . ALA A 1 90 ? 3.928 8.977 6.559 1 98 90 ALA A N 1
ATOM 669 C CA . ALA A 1 90 ? 4.227 9.828 7.703 1 98 90 ALA A CA 1
ATOM 670 C C . ALA A 1 90 ? 3.742 11.258 7.465 1 98 90 ALA A C 1
ATOM 672 O O . ALA A 1 90 ? 3.82 11.766 6.348 1 98 90 ALA A O 1
ATOM 673 N N . VAL A 1 91 ? 3.246 11.812 8.484 1 97.31 91 VAL A N 1
ATOM 674 C CA . VAL A 1 91 ? 2.924 13.234 8.562 1 97.31 91 VAL A CA 1
ATOM 675 C C . VAL A 1 91 ? 4.148 14.016 9.023 1 97.31 91 VAL A C 1
ATOM 677 O O . VAL A 1 91 ? 4.738 13.695 10.062 1 97.31 91 VAL A O 1
ATOM 680 N N . SER A 1 92 ? 4.496 15.062 8.234 1 96.44 92 SER A N 1
ATOM 681 C CA . SER A 1 92 ? 5.734 15.766 8.57 1 96.44 92 SER A CA 1
ATOM 682 C C . SER A 1 92 ? 5.457 17.188 9.023 1 96.44 92 SER A C 1
ATOM 684 O O . SER A 1 92 ? 6.344 17.859 9.555 1 96.44 92 SER A O 1
ATOM 686 N N . ASN A 1 93 ? 4.289 17.641 8.727 1 94.44 93 ASN A N 1
ATOM 687 C CA . ASN A 1 93 ? 3.904 19.016 9.023 1 94.44 93 ASN A CA 1
ATOM 688 C C . ASN A 1 93 ? 2.436 19.109 9.422 1 94.44 93 ASN A C 1
ATOM 690 O O . ASN A 1 93 ? 1.573 18.5 8.789 1 94.44 93 ASN A O 1
ATOM 694 N N . LEU A 1 94 ? 2.191 19.875 10.477 1 94.06 94 LEU A N 1
ATOM 695 C CA . LEU A 1 94 ? 0.835 19.938 11.008 1 94.06 94 LEU A CA 1
ATOM 696 C C . LEU A 1 94 ? 0.097 21.172 10.477 1 94.06 94 LEU A C 1
ATOM 698 O O . LEU A 1 94 ? -1.101 21.328 10.719 1 94.06 94 LEU A O 1
ATOM 702 N N . ASP A 1 95 ? 0.803 21.969 9.742 1 89.69 95 ASP A N 1
ATOM 703 C CA . ASP A 1 95 ? 0.224 23.219 9.258 1 89.69 95 ASP A CA 1
ATOM 704 C C . ASP A 1 95 ? -0.542 23 7.957 1 89.69 95 ASP A C 1
ATOM 706 O O . ASP A 1 95 ? -1.136 23.938 7.418 1 89.69 95 ASP A O 1
ATOM 710 N N . GLN A 1 96 ? -0.524 21.828 7.469 1 90.06 96 GLN A N 1
ATOM 711 C CA . GLN A 1 96 ? -1.197 21.531 6.211 1 90.06 96 GLN A CA 1
ATOM 712 C C . GLN A 1 96 ? -2.201 20.391 6.383 1 90.06 96 GLN A C 1
ATOM 714 O O . GLN A 1 96 ? -2.105 19.609 7.328 1 90.06 96 GLN A O 1
ATOM 719 N N . HIS A 1 97 ? -3.166 20.375 5.492 1 93.94 97 HIS A N 1
ATOM 720 C CA . HIS A 1 97 ? -4.098 19.266 5.43 1 93.94 97 HIS A CA 1
ATOM 721 C C . HIS A 1 97 ? -3.457 18.047 4.773 1 93.94 97 HIS A C 1
ATOM 723 O O . HIS A 1 97 ? -2.748 18.172 3.771 1 93.94 97 HIS A O 1
ATOM 729 N N . TRP A 1 98 ? -3.727 16.922 5.355 1 96.94 98 TRP A N 1
ATOM 730 C CA . TRP A 1 98 ? -3.205 15.672 4.809 1 96.94 98 TRP A CA 1
ATOM 731 C C . TRP A 1 98 ? -4.328 14.828 4.215 1 96.94 98 TRP A C 1
ATOM 733 O O . TRP A 1 98 ? -5.215 14.359 4.938 1 96.94 98 TRP A O 1
ATOM 743 N N . HIS A 1 99 ? -4.328 14.719 2.883 1 98.06 99 HIS A N 1
ATOM 744 C CA . HIS A 1 99 ? -5.254 13.859 2.146 1 98.06 99 HIS A CA 1
ATOM 745 C C . HIS A 1 99 ? -4.523 12.68 1.518 1 98.06 99 HIS A C 1
ATOM 747 O O . HIS A 1 99 ? -3.572 12.859 0.755 1 98.06 99 HIS A O 1
ATOM 753 N N . VAL A 1 100 ? -4.883 1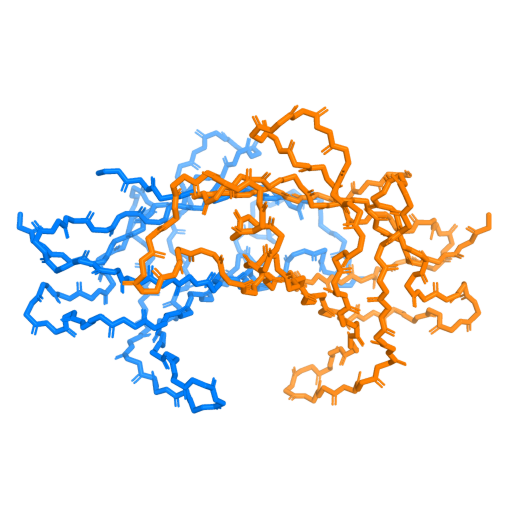1.445 1.942 1 98.69 100 VAL A N 1
ATOM 754 C CA . VAL A 1 100 ? -4.273 10.234 1.408 1 98.69 100 VAL A CA 1
ATOM 755 C C . VAL A 1 100 ? -5.344 9.359 0.755 1 98.69 100 VAL A C 1
ATOM 757 O O . VAL A 1 100 ? -5.977 8.539 1.422 1 98.69 100 VAL A O 1
ATOM 760 N N . PRO A 1 101 ? -5.527 9.516 -0.522 1 98.88 101 PRO A N 1
ATOM 761 C CA . PRO A 1 101 ? -6.59 8.781 -1.213 1 98.88 101 PRO A CA 1
ATOM 762 C C . PRO A 1 101 ? -6.172 7.367 -1.604 1 98.88 101 PRO A C 1
ATOM 764 O O . PRO A 1 101 ? -4.977 7.055 -1.609 1 98.88 101 PRO A O 1
ATOM 767 N N . LEU A 1 102 ? -7.164 6.555 -1.847 1 98.94 102 LEU A N 1
ATOM 768 C CA . LEU A 1 102 ? -7.004 5.215 -2.4 1 98.94 102 LEU A CA 1
ATOM 769 C C . LEU A 1 102 ? -7.762 5.074 -3.715 1 98.94 102 LEU A C 1
ATOM 771 O O . LEU A 1 102 ? -8.992 5.184 -3.74 1 98.94 102 LEU A O 1
ATOM 775 N N . LEU A 1 103 ? -7.066 4.961 -4.812 1 98.88 103 LEU A N 1
ATOM 776 C CA . LEU A 1 103 ? -7.645 4.539 -6.086 1 98.88 103 LEU A CA 1
ATOM 777 C C . LEU A 1 103 ? -7.469 3.037 -6.289 1 98.88 103 LEU A C 1
ATOM 779 O O . LEU A 1 103 ? -6.34 2.547 -6.367 1 98.88 103 LEU A O 1
ATOM 783 N N . VAL A 1 104 ? -8.578 2.352 -6.406 1 98.62 104 VAL A N 1
ATOM 784 C CA . VAL A 1 104 ? -8.406 0.911 -6.246 1 98.62 104 VAL A CA 1
ATOM 785 C C . VAL A 1 104 ? -9.281 0.168 -7.254 1 98.62 104 VAL A C 1
ATOM 787 O O . VAL A 1 104 ? -10.367 0.633 -7.602 1 98.62 104 VAL A O 1
ATOM 790 N N . SER A 1 105 ? -8.781 -0.904 -7.836 1 97.94 105 SER A N 1
ATOM 791 C CA . SER A 1 105 ? -9.453 -1.984 -8.547 1 97.94 105 SER A CA 1
ATOM 792 C C . SER A 1 105 ? -9.203 -3.33 -7.879 1 97.94 105 SER A C 1
ATOM 794 O O . SER A 1 105 ? -8.406 -3.426 -6.945 1 97.94 105 SER A O 1
ATOM 796 N N . PRO A 1 106 ? -9.852 -4.387 -8.32 1 97.25 106 PRO A N 1
ATOM 797 C CA . PRO A 1 106 ? -9.719 -5.656 -7.602 1 97.25 106 PRO A CA 1
ATOM 798 C C . PRO A 1 106 ? -8.281 -6.172 -7.574 1 97.25 106 PRO A C 1
ATOM 800 O O . PRO A 1 106 ? -7.906 -6.914 -6.664 1 97.25 106 PRO A O 1
ATOM 803 N N . TYR A 1 107 ? -7.398 -5.703 -8.578 1 97.5 107 TYR A N 1
ATOM 804 C CA . TYR A 1 107 ? -6.082 -6.32 -8.688 1 97.5 107 TYR A CA 1
ATOM 805 C C . TYR A 1 107 ? -4.98 -5.266 -8.648 1 97.5 107 TYR A C 1
ATOM 807 O O . TYR A 1 107 ? -3.859 -5.512 -9.094 1 97.5 107 TYR A O 1
ATOM 815 N N . GLY A 1 108 ? -5.246 -4.098 -8.156 1 98.5 108 GLY A N 1
ATOM 816 C CA . GLY A 1 108 ? -4.227 -3.068 -8.023 1 98.5 108 GLY A CA 1
ATOM 817 C C . GLY A 1 108 ? -4.746 -1.796 -7.383 1 98.5 108 GLY A C 1
ATOM 818 O O . GLY A 1 108 ? -5.957 -1.6 -7.27 1 98.5 108 GLY A O 1
ATOM 819 N N . TYR A 1 109 ? -3.832 -1.021 -6.93 1 98.94 109 TYR A N 1
ATOM 820 C CA . TYR A 1 109 ? -4.23 0.253 -6.344 1 98.94 109 TYR A CA 1
ATOM 821 C C . TYR A 1 109 ? -3.088 1.259 -6.391 1 98.94 109 TYR A C 1
ATOM 823 O O . TYR A 1 109 ? -1.948 0.898 -6.699 1 98.94 109 TYR A O 1
ATOM 831 N N . SER A 1 110 ? -3.426 2.547 -6.148 1 98.88 110 SER A N 1
ATOM 832 C CA . SER A 1 110 ? -2.459 3.631 -5.996 1 98.88 110 SER A CA 1
ATOM 833 C C . SER A 1 110 ? -2.867 4.582 -4.879 1 98.88 110 SER A C 1
ATOM 835 O O . SER A 1 110 ? -4.031 4.621 -4.48 1 98.88 110 SER A O 1
ATOM 837 N N . THR A 1 111 ? -1.946 5.195 -4.344 1 98.94 111 THR A N 1
ATOM 838 C CA . THR A 1 111 ? -2.117 6.23 -3.328 1 98.94 111 THR A CA 1
ATOM 839 C C . THR A 1 111 ? -1.061 7.32 -3.48 1 98.94 111 THR A C 1
ATOM 841 O O . THR A 1 111 ? -0.039 7.113 -4.137 1 98.94 111 THR A O 1
ATOM 844 N N . TYR A 1 112 ? -1.354 8.477 -2.975 1 98.62 112 TYR A N 1
ATOM 845 C CA . TYR A 1 112 ? -0.438 9.609 -2.984 1 98.62 112 TYR A CA 1
ATOM 846 C C . TYR A 1 112 ? -0.822 10.625 -1.916 1 98.62 112 TYR A C 1
ATOM 848 O O . TYR A 1 112 ? -1.917 10.562 -1.354 1 98.62 112 TYR A O 1
ATOM 856 N N . ARG A 1 113 ? 0.089 11.492 -1.636 1 97.81 113 ARG A N 1
ATOM 857 C CA . ARG A 1 113 ? -0.234 12.625 -0.773 1 97.81 113 ARG A CA 1
ATOM 858 C C . ARG A 1 113 ? -1.014 13.688 -1.536 1 97.81 113 ARG A C 1
ATOM 860 O O . ARG A 1 113 ? -0.458 14.375 -2.396 1 97.81 113 ARG A O 1
ATOM 867 N N . GLY A 1 114 ? -2.314 13.703 -1.16 1 93.25 114 GLY A N 1
ATOM 868 C CA . GLY A 1 114 ? -3.146 14.727 -1.775 1 93.25 114 GLY A CA 1
ATOM 869 C C . GLY A 1 114 ? -3.225 16 -0.961 1 93.25 114 GLY A C 1
ATOM 870 O O . GLY A 1 114 ? -2.715 16.062 0.161 1 93.25 114 GLY A O 1
ATOM 871 N N . SER A 1 115 ? -3.74 17.188 -1.623 1 84.88 115 SER A N 1
ATOM 872 C CA . SER A 1 115 ? -3.93 18.469 -0.935 1 84.88 115 SER A CA 1
ATOM 873 C C . SER A 1 115 ? -5.387 18.656 -0.522 1 84.88 115 SER A C 1
ATOM 875 O O . SER A 1 115 ? -6.289 18.062 -1.117 1 84.88 115 SER A O 1
ATOM 877 N N . MET B 1 1 ? 8.516 -20.125 -15.156 1 61.84 1 MET B N 1
ATOM 878 C CA . MET B 1 1 ? 8.461 -20.859 -13.898 1 61.84 1 MET B CA 1
ATOM 879 C C . MET B 1 1 ? 7.73 -20.062 -12.828 1 61.84 1 MET B C 1
ATOM 881 O O . MET B 1 1 ? 7.711 -18.828 -12.867 1 61.84 1 MET B O 1
ATOM 885 N N . SER B 1 2 ? 6.637 -20.641 -11.867 1 82.94 2 SER B N 1
ATOM 886 C CA . SER B 1 2 ? 5.781 -20.109 -10.812 1 82.94 2 SER B CA 1
ATOM 887 C C . SER B 1 2 ? 6.605 -19.484 -9.695 1 82.94 2 SER B C 1
ATOM 889 O O . SER B 1 2 ? 7.824 -19.672 -9.633 1 82.94 2 SER B O 1
ATOM 891 N N . GLY B 1 3 ? 6.16 -18.516 -9.125 1 95.44 3 GLY B N 1
ATOM 892 C CA . GLY B 1 3 ? 6.785 -17.828 -8 1 95.44 3 GLY B CA 1
ATOM 893 C C . GLY B 1 3 ? 6.258 -16.438 -7.777 1 95.44 3 GLY B C 1
ATOM 894 O O . GLY B 1 3 ? 5.227 -16.047 -8.336 1 95.44 3 GLY B O 1
ATOM 895 N N . LEU B 1 4 ? 6.961 -15.797 -6.844 1 97.94 4 LEU B N 1
ATOM 896 C CA . LEU B 1 4 ? 6.629 -14.414 -6.527 1 97.94 4 LEU B CA 1
ATOM 897 C C . LEU B 1 4 ? 7.812 -13.492 -6.801 1 97.94 4 LEU B C 1
ATOM 899 O O . LEU B 1 4 ? 8.906 -13.703 -6.273 1 97.94 4 LEU B O 1
ATOM 903 N N . THR B 1 5 ? 7.625 -12.508 -7.66 1 98.38 5 THR B N 1
ATOM 904 C CA . THR B 1 5 ? 8.672 -11.562 -8.016 1 98.38 5 THR B CA 1
ATOM 905 C C . THR B 1 5 ? 8.164 -10.125 -7.918 1 98.38 5 THR B C 1
ATOM 907 O O . THR B 1 5 ? 6.961 -9.898 -7.809 1 98.38 5 THR B O 1
ATOM 910 N N . THR B 1 6 ? 9.102 -9.219 -7.871 1 98.62 6 THR B N 1
ATOM 911 C CA . THR B 1 6 ? 8.75 -7.805 -7.898 1 98.62 6 THR B CA 1
ATOM 912 C C . THR B 1 6 ? 9.75 -7.023 -8.75 1 98.62 6 THR B C 1
ATOM 914 O O . THR B 1 6 ? 10.812 -7.535 -9.094 1 98.62 6 THR B O 1
ATOM 917 N N . HIS B 1 7 ? 9.297 -5.895 -9.117 1 98.44 7 HIS B N 1
ATOM 918 C CA . HIS B 1 7 ? 10.078 -4.848 -9.766 1 98.44 7 HIS B CA 1
ATOM 919 C C . HIS B 1 7 ? 9.703 -3.469 -9.227 1 98.44 7 HIS B C 1
ATOM 921 O O . HIS B 1 7 ? 8.523 -3.146 -9.102 1 98.44 7 HIS B O 1
ATOM 927 N N . ILE B 1 8 ? 10.773 -2.719 -8.828 1 98.88 8 ILE B N 1
ATOM 928 C CA . ILE B 1 8 ? 10.523 -1.366 -8.344 1 98.88 8 ILE B CA 1
ATOM 929 C C . ILE B 1 8 ? 10.969 -0.352 -9.391 1 98.88 8 ILE B C 1
ATOM 931 O O . ILE B 1 8 ? 12.133 -0.34 -9.805 1 98.88 8 ILE B O 1
ATOM 935 N N . LEU B 1 9 ? 10.102 0.441 -9.867 1 98.88 9 LEU B N 1
ATOM 936 C CA . LEU B 1 9 ? 10.398 1.577 -10.727 1 98.88 9 LEU B CA 1
ATOM 937 C C . LEU B 1 9 ? 10.312 2.887 -9.953 1 98.88 9 LEU B C 1
ATOM 939 O O . LEU B 1 9 ? 9.266 3.203 -9.383 1 98.88 9 LEU B O 1
ATOM 943 N N . ASP B 1 10 ? 11.359 3.615 -9.93 1 98.38 10 ASP B N 1
ATOM 944 C CA . ASP B 1 10 ? 11.359 4.988 -9.43 1 98.38 10 ASP B CA 1
ATOM 945 C C . ASP B 1 10 ? 10.781 5.949 -10.469 1 98.38 10 ASP B C 1
ATOM 947 O O . ASP B 1 10 ? 11.477 6.344 -11.406 1 98.38 10 ASP B O 1
ATOM 951 N N . GLN B 1 11 ? 9.625 6.352 -10.203 1 97.81 11 GLN B N 1
ATOM 952 C CA . GLN B 1 11 ? 8.93 7.176 -11.18 1 97.81 11 GLN B CA 1
ATOM 953 C C . GLN B 1 11 ? 9.484 8.602 -11.203 1 97.81 11 GLN B C 1
ATOM 955 O O . GLN B 1 11 ? 9.281 9.336 -12.172 1 97.81 11 GLN B O 1
ATOM 960 N N . ALA B 1 12 ? 10.102 9.039 -10.156 1 96.44 12 ALA B N 1
ATOM 961 C CA . ALA B 1 12 ? 10.68 10.383 -10.109 1 96.44 12 ALA B CA 1
ATOM 962 C C . ALA B 1 12 ? 11.867 10.5 -11.055 1 96.44 12 ALA B C 1
ATOM 964 O O . ALA B 1 12 ? 12.078 11.547 -11.672 1 96.44 12 ALA B O 1
ATOM 965 N N . SER B 1 13 ? 12.609 9.445 -11.188 1 96.19 13 SER B N 1
ATOM 966 C CA . SER B 1 13 ? 13.789 9.469 -12.047 1 96.19 13 SER B CA 1
ATOM 967 C C . SER B 1 13 ? 13.555 8.703 -13.336 1 96.19 13 SER B C 1
ATOM 969 O O . SER B 1 13 ? 14.328 8.82 -14.289 1 96.19 13 SER B O 1
ATOM 971 N N . GLY B 1 14 ? 12.5 7.926 -13.414 1 97.31 14 GLY B N 1
ATOM 972 C CA . GLY B 1 14 ? 12.203 7.09 -14.562 1 97.31 14 GLY B CA 1
ATOM 973 C C . GLY B 1 14 ? 13.117 5.879 -14.672 1 97.31 14 GLY B C 1
ATOM 974 O O . GLY B 1 14 ? 13.234 5.285 -15.75 1 97.31 14 GLY B O 1
ATOM 975 N N . LYS B 1 15 ? 13.734 5.551 -13.578 1 97.88 15 LYS B N 1
ATOM 976 C CA . LYS B 1 15 ? 14.695 4.449 -13.586 1 97.88 15 LYS B CA 1
ATOM 977 C C . LYS B 1 15 ? 14.305 3.375 -12.578 1 97.88 15 LYS B C 1
ATOM 979 O O . LYS B 1 15 ? 13.602 3.656 -11.602 1 97.88 15 LYS B O 1
ATOM 984 N N . PRO B 1 16 ? 14.789 2.078 -12.812 1 98.5 16 PRO B N 1
ATOM 985 C CA . PRO B 1 16 ? 14.586 1.059 -11.773 1 98.5 16 PRO B CA 1
ATOM 986 C C . PRO B 1 16 ? 15.242 1.429 -10.445 1 98.5 16 PRO B C 1
ATOM 988 O O . PRO B 1 16 ? 16.297 2.07 -10.43 1 98.5 16 PRO B O 1
ATOM 991 N N . ALA B 1 17 ? 14.617 1.146 -9.391 1 98.56 17 ALA B N 1
ATOM 992 C CA . ALA B 1 17 ? 15.188 1.377 -8.062 1 98.56 17 ALA B CA 1
ATOM 993 C C . ALA B 1 17 ? 16.062 0.202 -7.625 1 98.56 17 ALA B C 1
ATOM 995 O O . ALA B 1 17 ? 15.547 -0.807 -7.133 1 98.56 17 ALA B O 1
ATOM 996 N N . ALA B 1 18 ? 17.359 0.313 -7.754 1 98.12 18 ALA B N 1
ATOM 997 C CA . ALA B 1 18 ? 18.312 -0.729 -7.398 1 98.12 18 ALA B CA 1
ATOM 998 C C . ALA B 1 18 ? 18.672 -0.663 -5.918 1 98.12 18 ALA B C 1
ATOM 1000 O O . ALA B 1 18 ? 18.719 0.42 -5.332 1 98.12 18 ALA B O 1
ATOM 1001 N N . GLY B 1 19 ? 18.859 -1.823 -5.293 1 98.19 19 GLY B N 1
ATOM 1002 C CA . GLY B 1 19 ? 19.422 -1.903 -3.951 1 98.19 19 GLY B CA 1
ATOM 1003 C C . GLY B 1 19 ? 18.391 -1.634 -2.863 1 98.19 19 GLY B C 1
ATOM 1004 O O . GLY B 1 19 ? 18.766 -1.33 -1.725 1 98.19 19 GLY B O 1
ATOM 1005 N N . VAL B 1 20 ? 17.172 -1.673 -3.191 1 98.69 20 VAL B N 1
ATOM 1006 C CA . VAL B 1 20 ? 16.125 -1.45 -2.203 1 98.69 20 VAL B CA 1
ATOM 1007 C C . VAL B 1 20 ? 15.875 -2.734 -1.412 1 98.69 20 VAL B C 1
ATOM 1009 O O . VAL B 1 20 ? 15.719 -3.809 -1.995 1 98.69 20 VAL B O 1
ATOM 1012 N N . GLY B 1 21 ? 15.852 -2.635 -0.036 1 98.56 21 GLY B N 1
ATOM 1013 C CA . GLY B 1 21 ? 15.492 -3.77 0.798 1 98.56 21 GLY B CA 1
ATOM 1014 C C . GLY B 1 21 ? 14.023 -4.148 0.692 1 98.56 21 GLY B C 1
ATOM 1015 O O . GLY B 1 21 ? 13.148 -3.287 0.764 1 98.56 21 GLY B O 1
ATOM 1016 N N . VAL B 1 22 ? 13.75 -5.445 0.466 1 98.75 22 VAL B N 1
ATOM 1017 C CA . VAL B 1 22 ? 12.398 -5.984 0.407 1 98.75 22 VAL B CA 1
ATOM 1018 C C . VAL B 1 22 ? 12.266 -7.156 1.377 1 98.75 22 VAL B C 1
ATOM 1020 O O . VAL B 1 22 ? 13.023 -8.125 1.298 1 98.75 22 VAL B O 1
ATOM 1023 N N . ARG B 1 23 ? 11.344 -7.016 2.289 1 98.5 23 ARG B N 1
ATOM 1024 C CA . ARG B 1 23 ? 10.992 -8.125 3.166 1 98.5 23 ARG B CA 1
ATOM 1025 C C . ARG B 1 23 ? 9.703 -8.797 2.713 1 98.5 23 ARG B C 1
ATOM 1027 O O . ARG B 1 23 ? 8.758 -8.125 2.307 1 98.5 23 ARG B O 1
ATOM 1034 N N . VAL B 1 24 ? 9.664 -10.086 2.73 1 98.5 24 VAL B N 1
ATOM 1035 C CA . VAL B 1 24 ? 8.484 -10.852 2.338 1 98.5 24 VAL B CA 1
ATOM 1036 C C . VAL B 1 24 ? 8.055 -11.758 3.488 1 98.5 24 VAL B C 1
ATOM 1038 O O . VAL B 1 24 ? 8.883 -12.438 4.102 1 98.5 24 VAL B O 1
ATOM 1041 N N . SER B 1 25 ? 6.793 -11.703 3.783 1 98.38 25 SER B N 1
ATOM 1042 C CA . SER B 1 25 ? 6.215 -12.562 4.812 1 98.38 25 SER B CA 1
ATOM 1043 C C . SER B 1 25 ? 4.91 -13.195 4.336 1 98.38 25 SER B C 1
ATOM 1045 O O . SER B 1 25 ? 4.23 -12.648 3.469 1 98.38 25 SER B O 1
ATOM 1047 N N . ARG B 1 26 ? 4.641 -14.289 4.895 1 97.88 26 ARG B N 1
ATOM 1048 C CA . ARG B 1 26 ? 3.324 -14.906 4.742 1 97.88 26 ARG B CA 1
ATOM 1049 C C . ARG B 1 26 ? 2.373 -14.438 5.84 1 97.88 26 ARG B C 1
ATOM 1051 O O . ARG B 1 26 ? 2.775 -14.297 7 1 97.88 26 ARG B O 1
ATOM 1058 N N . ARG B 1 27 ? 1.177 -14.227 5.398 1 96.5 27 ARG B N 1
ATOM 1059 C CA . ARG B 1 27 ? 0.167 -13.766 6.348 1 96.5 27 ARG B CA 1
ATOM 1060 C C . ARG B 1 27 ? -0.992 -14.758 6.43 1 96.5 27 ARG B C 1
ATOM 1062 O O . ARG B 1 27 ? -1.542 -15.164 5.406 1 96.5 27 ARG B O 1
ATOM 1069 N N . ASP B 1 28 ? -1.345 -15.164 7.586 1 91.56 28 ASP B N 1
ATOM 1070 C CA . ASP B 1 28 ? -2.52 -15.977 7.895 1 91.56 28 ASP B CA 1
ATOM 1071 C C . ASP B 1 28 ? -3.318 -15.375 9.047 1 91.56 28 ASP B C 1
ATOM 1073 O O . ASP B 1 28 ? -3.051 -15.664 10.211 1 91.56 28 ASP B O 1
ATOM 1077 N N . GLY B 1 29 ? -4.32 -14.664 8.617 1 83.94 29 GLY B N 1
ATOM 1078 C CA . GLY B 1 29 ? -4.988 -13.891 9.648 1 83.94 29 GLY B CA 1
ATOM 1079 C C . GLY B 1 29 ? -4.055 -12.945 10.383 1 83.94 29 GLY B C 1
ATOM 1080 O O . GLY B 1 29 ? -3.398 -12.109 9.766 1 83.94 29 GLY B O 1
ATOM 1081 N N . GLU B 1 30 ? -3.928 -13.133 11.664 1 84.31 30 GLU B N 1
ATOM 1082 C CA . GLU B 1 30 ? -3.074 -12.273 12.484 1 84.31 30 GLU B CA 1
ATOM 1083 C C . GLU B 1 30 ? -1.649 -12.82 12.555 1 84.31 30 GLU B C 1
ATOM 1085 O O . GLU B 1 30 ? -0.749 -12.148 13.055 1 84.31 30 GLU B O 1
ATOM 1090 N N . GLN B 1 31 ? -1.497 -13.977 12.047 1 91.62 31 GLN B N 1
ATOM 1091 C CA . GLN B 1 31 ? -0.18 -14.609 12.102 1 91.62 31 GLN B CA 1
ATOM 1092 C C . GLN B 1 31 ? 0.673 -14.195 10.898 1 91.62 31 GLN B C 1
ATOM 1094 O O . GLN B 1 31 ? 0.175 -14.109 9.781 1 91.62 31 GLN B O 1
ATOM 1099 N N . THR B 1 32 ? 1.852 -13.875 11.258 1 94 32 THR B N 1
ATOM 1100 C CA . THR B 1 32 ? 2.824 -13.5 10.234 1 94 32 THR B CA 1
ATOM 1101 C C . THR B 1 32 ? 4.059 -14.398 10.312 1 94 32 THR B C 1
ATOM 1103 O O . THR B 1 32 ? 4.59 -14.641 11.398 1 94 32 THR B O 1
ATOM 1106 N N . GLN B 1 33 ? 4.418 -14.953 9.164 1 96.81 33 GLN B N 1
ATOM 1107 C CA . GLN B 1 33 ? 5.637 -15.75 9.062 1 96.81 33 GLN B CA 1
ATOM 1108 C C . GLN B 1 33 ? 6.648 -15.102 8.125 1 96.81 33 GLN B C 1
ATOM 1110 O O . GLN B 1 33 ? 6.383 -14.938 6.934 1 96.81 33 GLN B O 1
ATOM 1115 N N . TRP B 1 34 ? 7.797 -14.828 8.695 1 96.44 34 TRP B N 1
ATOM 1116 C CA . TRP B 1 34 ? 8.883 -14.281 7.883 1 96.44 34 TRP B CA 1
ATOM 1117 C 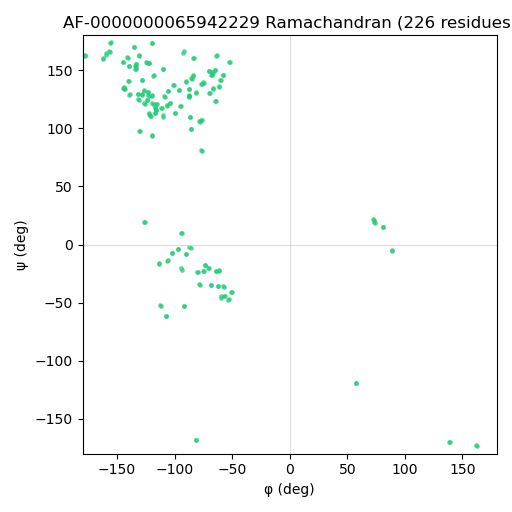C . TRP B 1 34 ? 9.375 -15.312 6.875 1 96.44 34 TRP B C 1
ATOM 1119 O O . TRP B 1 34 ? 9.562 -16.484 7.215 1 96.44 34 TRP B O 1
ATOM 1129 N N . LEU B 1 35 ? 9.555 -14.867 5.648 1 97.56 35 LEU B N 1
ATOM 1130 C CA . LEU B 1 35 ? 10.031 -15.789 4.625 1 97.56 35 LEU B CA 1
ATOM 1131 C C . LEU B 1 35 ? 11.438 -15.414 4.168 1 97.56 35 LEU B C 1
ATOM 1133 O O . LEU B 1 35 ? 12.32 -16.266 4.105 1 97.56 35 LEU B O 1
ATOM 1137 N N . ALA B 1 36 ? 11.68 -14.164 3.779 1 97 36 ALA B N 1
ATOM 1138 C CA . ALA B 1 36 ? 12.969 -13.758 3.23 1 97 36 ALA B CA 1
ATOM 1139 C C . ALA B 1 36 ? 13.133 -12.242 3.285 1 97 36 ALA B C 1
ATOM 1141 O O . ALA B 1 36 ? 12.172 -11.508 3.518 1 97 36 ALA B O 1
ATOM 1142 N N . GLU B 1 37 ? 14.266 -11.797 3.213 1 97.94 37 GLU B N 1
ATOM 1143 C CA . GLU B 1 37 ? 14.656 -10.406 3.002 1 97.94 37 GLU B CA 1
ATOM 1144 C C . GLU B 1 37 ? 15.711 -10.297 1.905 1 97.94 37 GLU B C 1
ATOM 1146 O O . GLU B 1 37 ? 16.75 -10.961 1.965 1 97.94 37 GLU B O 1
ATOM 1151 N N . LEU B 1 38 ? 15.438 -9.508 0.926 1 98.19 38 LEU B N 1
ATOM 1152 C CA . LEU B 1 38 ? 16.297 -9.375 -0.246 1 98.19 38 LEU B CA 1
ATOM 1153 C C . LEU B 1 38 ? 16.484 -7.914 -0.633 1 98.19 38 LEU B C 1
ATOM 1155 O O . LEU B 1 38 ? 15.82 -7.035 -0.07 1 98.19 38 LEU B O 1
ATOM 1159 N N . ARG B 1 39 ? 17.406 -7.699 -1.542 1 98.62 39 ARG B N 1
ATOM 1160 C CA . ARG B 1 39 ? 17.547 -6.395 -2.182 1 98.62 39 ARG B CA 1
ATOM 1161 C C . ARG B 1 39 ? 17.328 -6.492 -3.686 1 98.62 39 ARG B C 1
ATOM 1163 O O . ARG B 1 39 ? 17.703 -7.484 -4.312 1 98.62 39 ARG B O 1
ATOM 1170 N N . THR B 1 40 ? 16.734 -5.449 -4.25 1 98.81 40 THR B N 1
ATOM 1171 C CA . THR B 1 40 ? 16.547 -5.445 -5.695 1 98.81 40 THR B CA 1
ATOM 1172 C C . THR B 1 40 ? 17.891 -5.367 -6.414 1 98.81 40 THR B C 1
ATOM 1174 O O . THR B 1 40 ? 18.844 -4.762 -5.902 1 98.81 40 THR B O 1
ATOM 1177 N N . ASP B 1 41 ? 17.969 -5.984 -7.574 1 98.75 41 ASP B N 1
ATOM 1178 C CA . ASP B 1 41 ? 19.188 -5.945 -8.367 1 98.75 41 ASP B CA 1
ATOM 1179 C C . ASP B 1 41 ? 19.281 -4.645 -9.164 1 98.75 41 ASP B C 1
ATOM 1181 O O . ASP B 1 41 ? 18.562 -3.688 -8.891 1 98.75 41 ASP B O 1
ATOM 1185 N N . ALA B 1 42 ? 20.219 -4.566 -10.117 1 98.19 42 ALA B N 1
ATOM 1186 C CA . ALA B 1 42 ? 20.484 -3.35 -10.875 1 98.19 42 ALA B CA 1
ATOM 1187 C C . ALA B 1 42 ? 19.281 -2.949 -11.719 1 98.19 42 ALA B C 1
ATOM 1189 O O . ALA B 1 42 ? 19.141 -1.783 -12.094 1 98.19 42 ALA B O 1
ATOM 1190 N N . ASP B 1 43 ? 18.391 -3.881 -12.047 1 98.44 43 ASP B N 1
ATOM 1191 C CA . ASP B 1 43 ? 17.188 -3.611 -12.82 1 98.44 43 ASP B CA 1
ATOM 1192 C C . ASP B 1 43 ? 15.992 -3.355 -11.898 1 98.44 43 ASP B C 1
ATOM 1194 O O . ASP B 1 43 ? 14.844 -3.332 -12.344 1 98.44 43 ASP B O 1
ATOM 1198 N N . GLY B 1 44 ? 16.234 -3.213 -10.625 1 98.75 44 GLY B N 1
ATOM 1199 C CA . GLY B 1 44 ? 15.156 -2.961 -9.672 1 98.75 44 GLY B CA 1
ATOM 1200 C C . GLY B 1 44 ? 14.289 -4.18 -9.414 1 98.75 44 GLY B C 1
ATOM 1201 O O . GLY B 1 44 ? 13.133 -4.047 -9.008 1 98.75 44 GLY B O 1
ATOM 1202 N N . ARG B 1 45 ? 14.828 -5.391 -9.703 1 98.75 45 ARG B N 1
ATOM 1203 C CA . ARG B 1 45 ? 14.047 -6.621 -9.609 1 98.75 45 ARG B CA 1
ATOM 1204 C C . ARG B 1 45 ? 14.516 -7.477 -8.438 1 98.75 45 ARG B C 1
ATOM 1206 O O . ARG B 1 45 ? 15.672 -7.391 -8.023 1 98.75 45 ARG B O 1
ATOM 1213 N N . ALA B 1 46 ? 13.641 -8.242 -7.875 1 98.5 46 ALA B N 1
ATOM 1214 C CA . ALA B 1 46 ? 13.953 -9.25 -6.863 1 98.5 46 ALA B CA 1
ATOM 1215 C C . ALA B 1 46 ? 13.07 -10.484 -7.027 1 98.5 46 ALA B C 1
ATOM 1217 O O . ALA B 1 46 ? 11.875 -10.367 -7.305 1 98.5 46 ALA B O 1
ATOM 1218 N N . ARG B 1 47 ? 13.578 -11.672 -6.984 1 97.94 47 ARG B N 1
ATOM 1219 C CA . ARG B 1 47 ? 12.844 -12.93 -6.887 1 97.94 47 ARG B CA 1
ATOM 1220 C C . ARG B 1 47 ? 12.555 -13.281 -5.43 1 97.94 47 ARG B C 1
ATOM 1222 O O . ARG B 1 47 ? 13.461 -13.68 -4.691 1 97.94 47 ARG B O 1
ATOM 1229 N N . LEU B 1 48 ? 11.367 -13.203 -5.051 1 98.12 48 LEU B N 1
ATOM 1230 C CA . LEU B 1 48 ? 11.016 -13.141 -3.637 1 98.12 48 LEU B CA 1
ATOM 1231 C C . LEU B 1 48 ? 10.758 -14.539 -3.082 1 98.12 48 LEU B C 1
ATOM 1233 O O . LEU B 1 48 ? 11.281 -14.898 -2.025 1 98.12 48 LEU B O 1
ATOM 1237 N N . VAL B 1 49 ? 9.906 -15.289 -3.705 1 97.62 49 VAL B N 1
ATOM 1238 C CA . VAL B 1 49 ? 9.555 -16.641 -3.287 1 97.62 49 VAL B CA 1
ATOM 1239 C C . VAL B 1 49 ? 9.625 -17.578 -4.484 1 97.62 49 VAL B C 1
ATOM 1241 O O . VAL B 1 49 ? 9.039 -17.312 -5.535 1 97.62 49 VAL B O 1
ATOM 1244 N N . ALA B 1 50 ? 10.336 -18.719 -4.328 1 95.94 50 ALA B N 1
ATOM 1245 C CA . ALA B 1 50 ? 10.398 -19.734 -5.379 1 95.94 50 ALA B CA 1
ATOM 1246 C C . ALA B 1 50 ? 9.062 -20.453 -5.543 1 95.94 50 ALA B C 1
ATOM 1248 O O . ALA B 1 50 ? 8.297 -20.562 -4.586 1 95.94 50 ALA B O 1
ATOM 1249 N N . GLY B 1 51 ? 8.867 -20.859 -6.789 1 94.81 51 GLY B N 1
ATOM 1250 C CA . GLY B 1 51 ? 7.605 -21.531 -7.086 1 94.81 51 GLY B CA 1
ATOM 1251 C C . GLY B 1 51 ? 7.289 -22.656 -6.125 1 94.81 51 GLY B C 1
ATOM 1252 O O . GLY B 1 51 ? 6.145 -22.812 -5.691 1 94.81 51 GLY B O 1
ATOM 1253 N N . GLU B 1 52 ? 8.195 -23.406 -5.758 1 94 52 GLU B N 1
ATOM 1254 C CA . GLU B 1 52 ? 8 -24.578 -4.906 1 94 52 GLU B CA 1
ATOM 1255 C C . GLU B 1 52 ? 7.656 -24.172 -3.479 1 94 52 GLU B C 1
ATOM 1257 O O . GLU B 1 52 ? 7.125 -24.969 -2.709 1 94 52 GLU B O 1
ATOM 1262 N N . ASP B 1 53 ? 7.961 -22.969 -3.117 1 95.06 53 ASP B N 1
ATOM 1263 C CA . ASP B 1 53 ? 7.738 -22.484 -1.757 1 95.06 53 ASP B CA 1
ATOM 1264 C C . ASP B 1 53 ? 6.5 -21.594 -1.684 1 95.06 53 ASP B C 1
ATOM 1266 O O . ASP B 1 53 ? 6.117 -21.141 -0.602 1 95.06 53 ASP B O 1
ATOM 1270 N N . LEU B 1 54 ? 5.984 -21.328 -2.857 1 95.94 54 LEU B N 1
ATOM 1271 C CA . LEU B 1 54 ? 4.789 -20.484 -2.902 1 95.94 54 LEU B CA 1
ATOM 1272 C C . LEU B 1 54 ? 3.561 -21.281 -2.451 1 95.94 54 LEU B C 1
ATOM 1274 O O . LEU B 1 54 ? 3.416 -22.453 -2.785 1 95.94 54 LEU B O 1
ATOM 1278 N N . ALA B 1 55 ? 2.67 -20.672 -1.679 1 96 55 ALA B N 1
ATOM 1279 C CA . ALA B 1 55 ? 1.415 -21.266 -1.219 1 96 55 ALA B CA 1
ATOM 1280 C C . ALA B 1 55 ? 0.253 -20.297 -1.393 1 96 55 ALA B C 1
ATOM 1282 O O . ALA B 1 55 ? 0.45 -19.078 -1.399 1 96 55 ALA B O 1
ATOM 1283 N N . VAL B 1 56 ? -0.869 -20.875 -1.587 1 97.06 56 VAL B N 1
ATOM 1284 C CA . VAL B 1 56 ? -2.076 -20.062 -1.604 1 97.06 56 VAL B CA 1
ATOM 1285 C C . VAL B 1 56 ? -2.252 -19.375 -0.254 1 97.06 56 VAL B C 1
ATOM 1287 O O . VAL B 1 56 ? -2.057 -19.984 0.796 1 97.06 56 VAL B O 1
ATOM 1290 N N . GLY B 1 57 ? -2.6 -18.078 -0.25 1 97.38 57 GLY B N 1
ATOM 1291 C CA . GLY B 1 57 ? -2.793 -17.344 0.984 1 97.38 57 GLY B CA 1
ATOM 1292 C C . GLY B 1 57 ? -2.217 -15.938 0.932 1 97.38 57 GLY B C 1
ATOM 1293 O O . GLY B 1 57 ? -1.899 -15.43 -0.146 1 97.38 57 GLY B O 1
ATOM 1294 N N . GLY B 1 58 ? -2.176 -15.297 2.066 1 98.12 58 GLY B N 1
ATOM 1295 C CA . GLY B 1 58 ? -1.773 -13.898 2.168 1 98.12 58 GLY B CA 1
ATOM 1296 C C . GLY B 1 58 ? -0.269 -13.719 2.238 1 98.12 58 GLY B C 1
ATOM 1297 O O . GLY B 1 58 ? 0.432 -14.523 2.852 1 98.12 58 GLY B O 1
ATOM 1298 N N . TYR B 1 59 ? 0.148 -12.664 1.661 1 98.44 59 TYR B N 1
ATOM 1299 C CA . TYR B 1 59 ? 1.539 -12.227 1.704 1 98.44 59 TYR B CA 1
ATOM 1300 C C . TYR B 1 59 ? 1.635 -10.742 2.023 1 98.44 59 TYR B C 1
ATOM 1302 O O . TYR B 1 59 ? 0.693 -9.984 1.777 1 98.44 59 TYR B O 1
ATOM 1310 N N . ARG B 1 60 ? 2.766 -10.367 2.562 1 98.5 60 ARG B N 1
ATOM 1311 C CA . ARG B 1 60 ? 3.133 -8.969 2.75 1 98.5 60 ARG B CA 1
ATOM 1312 C C . ARG B 1 60 ? 4.52 -8.68 2.182 1 98.5 60 ARG B C 1
ATOM 1314 O O . ARG B 1 60 ? 5.465 -9.438 2.426 1 98.5 60 ARG B O 1
ATOM 1321 N N . LEU B 1 61 ? 4.578 -7.668 1.391 1 98.69 61 LEU B N 1
ATOM 1322 C CA . LEU B 1 61 ? 5.855 -7.094 0.981 1 98.69 61 LEU B CA 1
ATOM 1323 C C . LEU B 1 61 ? 6.105 -5.77 1.693 1 98.69 61 LEU B C 1
ATOM 1325 O O . LEU B 1 61 ? 5.211 -4.926 1.786 1 98.69 61 LEU B O 1
ATOM 1329 N N . GLU B 1 62 ? 7.277 -5.605 2.238 1 98.31 62 GLU B N 1
ATOM 1330 C CA . GLU B 1 62 ? 7.734 -4.34 2.807 1 98.31 62 GLU B CA 1
ATOM 1331 C C . GLU B 1 62 ? 8.945 -3.801 2.053 1 98.31 62 GLU B C 1
ATOM 1333 O O . GLU B 1 62 ? 10.016 -4.41 2.068 1 98.31 62 GLU B O 1
ATOM 1338 N N . PHE B 1 63 ? 8.758 -2.703 1.396 1 98.75 63 PHE B N 1
ATOM 1339 C CA . PHE B 1 63 ? 9.805 -2.07 0.603 1 98.75 63 PHE B CA 1
ATOM 1340 C C . PHE B 1 63 ? 10.445 -0.92 1.372 1 98.75 63 PHE B C 1
ATOM 1342 O O . PHE B 1 63 ? 9.797 0.097 1.631 1 98.75 63 PHE B O 1
ATOM 1349 N N . ALA B 1 64 ? 11.695 -1.053 1.743 1 98.25 64 ALA B N 1
ATOM 1350 C CA . ALA B 1 64 ? 12.422 0.025 2.406 1 98.25 64 ALA B CA 1
ATOM 1351 C C . ALA B 1 64 ? 12.852 1.098 1.405 1 98.25 64 ALA B C 1
ATOM 1353 O O . ALA B 1 64 ? 14.016 1.165 1.014 1 98.25 64 ALA B O 1
ATOM 1354 N N . ILE B 1 65 ? 11.945 1.969 1.078 1 97.88 65 ILE B N 1
ATOM 1355 C CA . ILE B 1 65 ? 12.156 2.848 -0.068 1 97.88 65 ILE B CA 1
ATOM 1356 C C . ILE B 1 65 ? 12.75 4.176 0.399 1 97.88 65 ILE B C 1
ATOM 1358 O O . ILE B 1 65 ? 13.281 4.941 -0.408 1 97.88 65 ILE B O 1
ATOM 1362 N N . GLY B 1 66 ? 12.57 4.469 1.694 1 96.44 66 GLY B N 1
ATOM 1363 C CA . GLY B 1 66 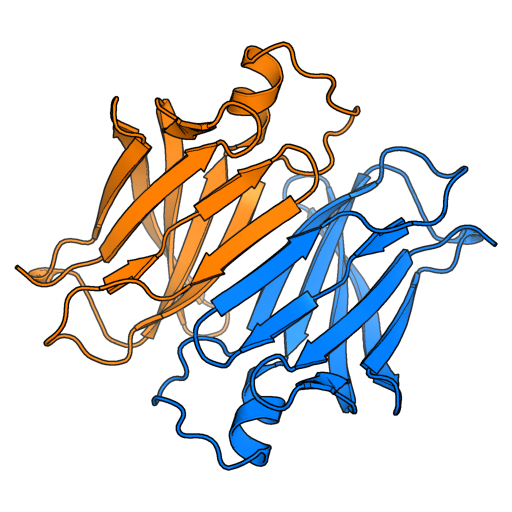? 13.008 5.754 2.219 1 96.44 66 GLY B CA 1
ATOM 1364 C C . GLY B 1 66 ? 14.461 6.059 1.915 1 96.44 66 GLY B C 1
ATOM 1365 O O . GLY B 1 66 ? 14.789 7.156 1.458 1 96.44 66 GLY B O 1
ATOM 1366 N N . ASP B 1 67 ? 15.289 5.113 2.154 1 93.75 67 ASP B N 1
ATOM 1367 C CA . ASP B 1 67 ? 16.719 5.312 1.937 1 93.75 67 ASP B CA 1
ATOM 1368 C C . ASP B 1 67 ? 17.016 5.59 0.464 1 93.75 67 ASP B C 1
ATOM 1370 O O . ASP B 1 67 ? 17.938 6.344 0.142 1 93.75 67 ASP B O 1
ATOM 1374 N N . HIS B 1 68 ? 16.25 4.934 -0.384 1 97.06 68 HIS B N 1
ATOM 1375 C CA . HIS B 1 68 ? 16.438 5.129 -1.818 1 97.06 68 HIS B CA 1
ATOM 1376 C C . HIS B 1 68 ? 16.219 6.59 -2.205 1 97.06 68 HIS B C 1
ATOM 1378 O O . HIS B 1 68 ? 17.047 7.172 -2.916 1 97.06 68 HIS B O 1
ATOM 1384 N N . PHE B 1 69 ? 15.211 7.219 -1.723 1 96.69 69 PHE B N 1
ATOM 1385 C CA . PHE B 1 69 ? 14.914 8.594 -2.1 1 96.69 69 PHE B CA 1
ATOM 1386 C C . PHE B 1 69 ? 15.812 9.57 -1.355 1 96.69 69 PHE B C 1
ATOM 1388 O O . PHE B 1 69 ? 16.172 10.625 -1.89 1 96.69 69 PHE B O 1
ATOM 1395 N N . LYS B 1 70 ? 16.141 9.219 -0.126 1 94.25 70 LYS B N 1
ATOM 1396 C CA . LYS B 1 70 ? 17.109 10.039 0.585 1 94.25 70 LYS B CA 1
ATOM 1397 C C . LYS B 1 70 ? 18.438 10.117 -0.186 1 94.25 70 LYS B C 1
ATOM 1399 O O . LYS B 1 70 ? 19.062 11.172 -0.252 1 94.25 70 LYS B O 1
ATOM 1404 N N . ALA B 1 71 ? 18.797 9.062 -0.809 1 93.62 71 ALA B N 1
ATOM 1405 C CA . ALA B 1 71 ? 20.062 8.969 -1.525 1 93.62 71 ALA B CA 1
ATOM 1406 C C . ALA B 1 71 ? 19.969 9.633 -2.896 1 93.62 71 ALA B C 1
ATOM 1408 O O . ALA B 1 71 ? 20.984 9.961 -3.506 1 93.62 71 ALA B O 1
ATOM 1409 N N . SER B 1 72 ? 18.828 9.742 -3.412 1 90.25 72 SER B N 1
ATOM 1410 C CA . SER B 1 72 ? 18.641 10.258 -4.762 1 90.25 72 SER B CA 1
ATOM 1411 C C . SER B 1 72 ? 18.859 11.766 -4.809 1 90.25 72 SER B C 1
ATOM 1413 O O . SER B 1 72 ? 19.031 12.344 -5.887 1 90.25 72 SER B O 1
ATOM 1415 N N . GLY B 1 73 ? 18.828 12.445 -3.688 1 87.25 73 GLY B N 1
ATOM 1416 C CA . GLY B 1 73 ? 19 13.891 -3.635 1 87.25 73 GLY B CA 1
ATOM 1417 C C . GLY B 1 73 ? 17.688 14.648 -3.779 1 87.25 73 GLY B C 1
ATOM 1418 O O . GLY B 1 73 ? 17.672 15.883 -3.703 1 87.25 73 GLY B O 1
ATOM 1419 N N . LEU B 1 74 ? 16.625 14.008 -4.031 1 88.62 74 LEU B N 1
ATOM 1420 C CA . LEU B 1 74 ? 15.312 14.648 -4.09 1 88.62 74 LEU B CA 1
ATOM 1421 C C . LEU B 1 74 ? 14.914 15.188 -2.721 1 88.62 74 LEU B C 1
ATOM 1423 O O . LEU B 1 74 ? 15.359 14.68 -1.691 1 88.62 74 LEU B O 1
ATOM 1427 N N . PRO B 1 75 ? 14.133 16.266 -2.854 1 87.81 75 PRO B N 1
ATOM 1428 C CA . PRO B 1 75 ? 13.594 16.719 -1.57 1 87.81 75 PRO B CA 1
ATOM 1429 C C . PRO B 1 75 ? 12.672 15.703 -0.914 1 87.81 75 PRO B C 1
ATOM 1431 O O . PRO B 1 75 ? 11.758 15.18 -1.565 1 87.81 75 PRO B O 1
ATOM 1434 N N . VAL B 1 76 ? 13.023 15.375 0.248 1 91.06 76 VAL B N 1
ATOM 1435 C CA . VAL B 1 76 ? 12.211 14.461 1.045 1 91.06 76 VAL B CA 1
ATOM 1436 C C . VAL B 1 76 ? 11.906 15.094 2.402 1 91.06 76 VAL B C 1
ATOM 1438 O O . VAL B 1 76 ? 12.773 15.727 3.006 1 91.06 76 VAL B O 1
ATOM 1441 N N . SER B 1 77 ? 10.688 15.031 2.75 1 93.69 77 SER B N 1
ATOM 1442 C CA . SER B 1 77 ? 10.297 15.539 4.062 1 93.69 77 SER B CA 1
ATOM 1443 C C . SER B 1 77 ? 10.953 14.742 5.184 1 93.69 77 SER B C 1
ATOM 1445 O O . SER B 1 77 ? 11.492 13.656 4.945 1 93.69 77 SER B O 1
ATOM 1447 N N . ASP B 1 78 ? 10.922 15.375 6.352 1 93.5 78 ASP B N 1
ATOM 1448 C CA . ASP B 1 78 ? 11.344 14.68 7.566 1 93.5 78 ASP B CA 1
ATOM 1449 C C . ASP B 1 78 ? 10.242 14.711 8.625 1 93.5 78 ASP B C 1
ATOM 1451 O O . ASP B 1 78 ? 9.93 15.773 9.172 1 93.5 78 ASP B O 1
ATOM 1455 N N . PRO B 1 79 ? 9.836 13.523 9.117 1 96.19 79 PRO B N 1
ATOM 1456 C CA . PRO B 1 79 ? 10.039 12.219 8.484 1 96.19 79 PRO B CA 1
ATOM 1457 C C . PRO B 1 79 ? 9.57 12.195 7.031 1 96.19 79 PRO B C 1
ATOM 1459 O O . PRO B 1 79 ? 8.734 13.016 6.633 1 96.19 79 PRO B O 1
ATOM 1462 N N . PRO B 1 80 ? 10.094 11.281 6.211 1 97.19 80 PRO B N 1
ATOM 1463 C CA . PRO B 1 80 ? 9.609 11.148 4.836 1 97.19 80 PRO B CA 1
ATOM 1464 C C . PRO B 1 80 ? 8.18 10.617 4.766 1 97.19 80 PRO B C 1
ATOM 1466 O O . PRO B 1 80 ? 7.793 9.766 5.57 1 97.19 80 PRO B O 1
ATOM 1469 N N . PHE B 1 81 ? 7.438 11.125 3.744 1 97.69 81 PHE B N 1
ATOM 1470 C CA . PHE B 1 81 ? 6.078 10.625 3.566 1 97.69 81 PHE B CA 1
ATOM 1471 C C . PHE B 1 81 ? 6.074 9.109 3.402 1 97.69 81 PHE B C 1
ATOM 1473 O O . PHE B 1 81 ? 5.238 8.414 3.988 1 97.69 81 PHE B O 1
ATOM 1480 N N . LEU B 1 82 ? 6.965 8.594 2.609 1 98.12 82 LEU B N 1
ATOM 1481 C CA . LEU B 1 82 ? 7.145 7.152 2.436 1 98.12 82 LEU B CA 1
ATOM 1482 C C . LEU B 1 82 ? 8.516 6.711 2.926 1 98.12 82 LEU B C 1
ATOM 1484 O O . LEU B 1 82 ? 9.539 7.152 2.396 1 98.12 82 LEU B O 1
ATOM 1488 N N . ASP B 1 83 ? 8.547 5.91 3.924 1 97.62 83 ASP B N 1
ATOM 1489 C CA . ASP B 1 83 ? 9.766 5.273 4.414 1 97.62 83 ASP B CA 1
ATOM 1490 C C . ASP B 1 83 ? 9.789 3.787 4.074 1 97.62 83 ASP B C 1
ATOM 1492 O O . ASP B 1 83 ? 10.617 3.336 3.281 1 97.62 83 ASP B O 1
ATOM 1496 N N . VAL B 1 84 ? 8.82 3.025 4.582 1 97.88 84 VAL B N 1
ATOM 1497 C CA . VAL B 1 84 ? 8.562 1.637 4.219 1 97.88 84 VAL B CA 1
ATOM 1498 C C . VAL B 1 84 ? 7.184 1.515 3.58 1 97.88 84 VAL B C 1
ATOM 1500 O O . VAL B 1 84 ? 6.18 1.914 4.176 1 97.88 84 VAL B O 1
ATOM 1503 N N . VAL B 1 85 ? 7.125 1.087 2.32 1 98.69 85 VAL B N 1
ATOM 1504 C CA . VAL B 1 85 ? 5.852 0.812 1.667 1 98.69 85 VAL B CA 1
ATOM 1505 C C . VAL B 1 85 ? 5.426 -0.627 1.945 1 98.69 85 VAL B C 1
ATOM 1507 O O . VAL B 1 85 ? 6.207 -1.562 1.744 1 98.69 85 VAL B O 1
ATOM 1510 N N . VAL B 1 86 ? 4.23 -0.779 2.416 1 98.06 86 VAL B N 1
ATOM 1511 C CA . VAL B 1 86 ? 3.689 -2.094 2.744 1 98.06 86 VAL B CA 1
ATOM 1512 C C . VAL B 1 86 ? 2.619 -2.482 1.726 1 98.06 86 VAL B C 1
ATOM 1514 O O . VAL B 1 86 ? 1.708 -1.7 1.444 1 98.06 86 VAL B O 1
ATOM 1517 N N . ILE B 1 87 ? 2.734 -3.635 1.127 1 98.75 87 ILE B N 1
ATOM 1518 C CA . ILE B 1 87 ? 1.725 -4.164 0.217 1 98.75 87 ILE B CA 1
ATOM 1519 C C . ILE B 1 87 ? 1.24 -5.523 0.718 1 98.75 87 ILE B C 1
ATOM 1521 O O . ILE B 1 87 ? 2.014 -6.48 0.778 1 98.75 87 ILE B O 1
ATOM 1525 N N . ASP B 1 88 ? 0.01 -5.594 1.119 1 98.31 88 ASP B N 1
ATOM 1526 C CA . ASP B 1 88 ? -0.654 -6.855 1.433 1 98.31 88 ASP B CA 1
ATOM 1527 C C . ASP B 1 88 ? -1.47 -7.359 0.243 1 98.31 88 ASP B C 1
ATOM 1529 O O . ASP B 1 88 ? -2.201 -6.59 -0.383 1 98.31 88 ASP B O 1
ATOM 1533 N N . PHE B 1 89 ? -1.334 -8.578 -0.076 1 98.44 89 PHE B N 1
ATOM 1534 C CA . PHE B 1 89 ? -2.092 -9.203 -1.154 1 98.44 89 PHE B CA 1
ATOM 1535 C C . PHE B 1 89 ? -2.195 -10.711 -0.944 1 98.44 89 PHE B C 1
ATOM 1537 O O . PHE B 1 89 ? -1.581 -11.258 -0.025 1 98.44 89 PHE B O 1
ATOM 1544 N N . ALA B 1 90 ? -2.977 -11.367 -1.81 1 98 90 ALA B N 1
ATOM 1545 C CA . ALA B 1 90 ? -3.098 -12.82 -1.655 1 98 90 ALA B CA 1
ATOM 1546 C C . ALA B 1 90 ? -2.822 -13.531 -2.975 1 98 90 ALA B C 1
ATOM 1548 O O . ALA B 1 90 ? -3.191 -13.039 -4.043 1 98 90 ALA B O 1
ATOM 1549 N N . VAL B 1 91 ? -2.166 -14.617 -2.857 1 97.38 91 VAL B N 1
ATOM 1550 C CA . VAL B 1 91 ? -1.98 -15.578 -3.939 1 97.38 91 VAL B CA 1
ATOM 1551 C C . VAL B 1 91 ? -3.145 -16.562 -3.959 1 97.38 91 VAL B C 1
ATOM 1553 O O . VAL B 1 91 ? -3.459 -17.188 -2.938 1 97.38 91 VAL B O 1
ATOM 1556 N N . SER B 1 92 ? -3.764 -16.688 -5.16 1 96.44 92 SER B N 1
ATOM 1557 C CA . SER B 1 92 ? -4.961 -17.531 -5.195 1 96.44 92 SER B CA 1
ATOM 1558 C C . SER B 1 92 ? -4.734 -18.781 -6.039 1 96.44 92 SER B C 1
ATOM 1560 O O . SER B 1 92 ? -5.547 -19.703 -6.012 1 96.44 92 SER B O 1
ATOM 1562 N N . ASN B 1 93 ? -3.717 -18.734 -6.812 1 94.5 93 ASN B N 1
ATOM 1563 C CA . ASN B 1 93 ? -3.422 -19.828 -7.742 1 94.5 93 ASN B CA 1
ATOM 1564 C C . ASN B 1 93 ? -1.92 -20.047 -7.895 1 94.5 93 ASN B C 1
ATOM 1566 O O . ASN B 1 93 ? -1.163 -19.078 -8.047 1 94.5 93 ASN B O 1
ATOM 1570 N N . LEU B 1 94 ? -1.532 -21.312 -7.848 1 94.12 94 LEU B N 1
ATOM 1571 C CA . LEU B 1 94 ? -0.105 -21.625 -7.863 1 94.12 94 LEU B CA 1
ATOM 1572 C C . LEU B 1 94 ? 0.362 -21.969 -9.273 1 94.12 94 LEU B C 1
ATOM 1574 O O . LEU B 1 94 ? 1.56 -22.141 -9.508 1 94.12 94 LEU B O 1
ATOM 1578 N N . ASP B 1 95 ? -0.573 -22 -10.172 1 89.81 95 ASP B N 1
ATOM 1579 C CA . ASP B 1 95 ? -0.251 -22.422 -11.539 1 89.81 95 ASP B CA 1
ATOM 1580 C C . ASP B 1 95 ? 0.223 -21.234 -12.375 1 89.81 95 ASP B C 1
ATOM 1582 O O . ASP B 1 95 ? 0.574 -21.391 -13.539 1 89.81 95 ASP B O 1
ATOM 1586 N N . GLN B 1 96 ? 0.227 -20.109 -11.797 1 90.25 96 GLN B N 1
ATOM 1587 C CA . GLN B 1 96 ? 0.637 -18.906 -12.516 1 90.25 96 GLN B CA 1
ATOM 1588 C C . GLN B 1 96 ? 1.764 -18.188 -11.781 1 90.25 96 GLN B C 1
ATOM 1590 O O . GLN B 1 96 ? 1.952 -18.375 -10.578 1 90.25 96 GLN B O 1
ATOM 1595 N N . HIS B 1 97 ? 2.506 -17.406 -12.547 1 94.06 97 HIS B N 1
ATOM 1596 C CA . HIS B 1 97 ? 3.51 -16.531 -11.961 1 94.06 97 HIS B CA 1
ATOM 1597 C C . HIS B 1 97 ? 2.867 -15.297 -11.328 1 94.06 97 HIS B C 1
ATOM 1599 O O . HIS B 1 97 ? 1.944 -14.711 -11.898 1 94.06 97 HIS B O 1
ATOM 1605 N N . TRP B 1 98 ? 3.377 -14.961 -10.18 1 97 98 TRP B N 1
ATOM 1606 C CA . TRP B 1 98 ? 2.881 -13.781 -9.484 1 97 98 TRP B CA 1
ATOM 1607 C C . TRP B 1 98 ? 3.926 -12.672 -9.477 1 97 98 TRP B C 1
ATOM 1609 O O . TRP B 1 98 ? 5.004 -12.828 -8.898 1 97 98 TRP B O 1
ATOM 1619 N N . HIS B 1 99 ? 3.637 -11.594 -10.219 1 98.12 99 HIS B N 1
ATOM 1620 C CA . HIS B 1 99 ? 4.457 -10.383 -10.25 1 98.12 99 HIS B CA 1
ATOM 1621 C C . HIS B 1 99 ? 3.73 -9.211 -9.602 1 98.12 99 HIS B C 1
ATOM 1623 O O . HIS B 1 99 ? 2.621 -8.859 -10.016 1 98.12 99 HIS B O 1
ATOM 1629 N N . VAL B 1 100 ? 4.297 -8.68 -8.492 1 98.69 100 VAL B N 1
ATOM 1630 C CA . VAL B 1 100 ? 3.711 -7.539 -7.797 1 98.69 100 VAL B CA 1
ATOM 1631 C C . VAL B 1 100 ? 4.695 -6.371 -7.797 1 98.69 100 VAL B C 1
ATOM 1633 O O . VAL B 1 100 ? 5.543 -6.262 -6.906 1 98.69 100 VAL B O 1
ATOM 1636 N N . PRO B 1 101 ? 4.566 -5.484 -8.758 1 98.88 101 PRO B N 1
ATOM 1637 C CA . PRO B 1 101 ? 5.52 -4.379 -8.875 1 98.88 101 PRO B CA 1
ATOM 1638 C C . PRO B 1 101 ? 5.176 -3.201 -7.969 1 98.88 101 PRO B C 1
ATOM 1640 O O . PRO B 1 101 ? 4.051 -3.113 -7.469 1 98.88 101 PRO B O 1
ATOM 1643 N N . LEU B 1 102 ? 6.172 -2.389 -7.742 1 98.94 102 LEU B N 1
ATOM 1644 C CA . LEU B 1 102 ? 6.027 -1.109 -7.059 1 98.94 102 LEU B CA 1
ATOM 1645 C C . LEU B 1 102 ? 6.488 0.039 -7.949 1 98.94 102 LEU B C 1
ATOM 1647 O O . LEU B 1 102 ? 7.664 0.115 -8.312 1 98.94 102 LEU B O 1
ATOM 1651 N N . LEU B 1 103 ? 5.582 0.857 -8.398 1 98.88 103 LEU B N 1
ATOM 1652 C CA . LEU B 1 103 ? 5.902 2.141 -9.016 1 98.88 103 LEU B CA 1
ATOM 1653 C C . LEU B 1 103 ? 5.832 3.268 -7.992 1 98.88 103 LEU B C 1
ATOM 1655 O O . LEU B 1 103 ? 4.77 3.543 -7.434 1 98.88 103 LEU B O 1
ATOM 1659 N N . VAL B 1 104 ? 6.953 3.914 -7.801 1 98.62 104 VAL B N 1
ATOM 1660 C CA . VAL B 1 104 ? 6.965 4.727 -6.59 1 98.62 104 VAL B CA 1
ATOM 1661 C C . VAL B 1 104 ? 7.664 6.059 -6.867 1 98.62 104 VAL B C 1
ATOM 1663 O O . VAL B 1 104 ? 8.594 6.121 -7.672 1 98.62 104 VA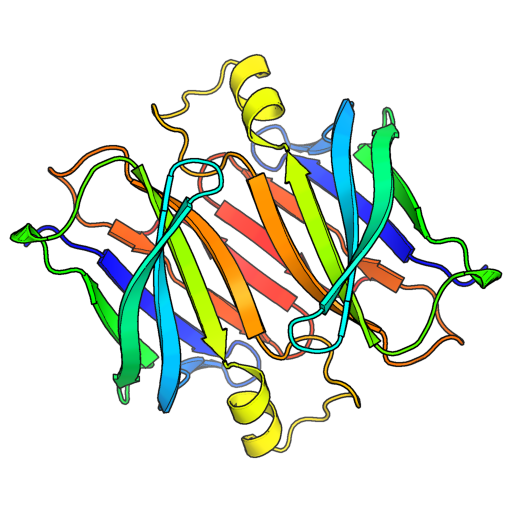L B O 1
ATOM 1666 N N . SER B 1 105 ? 7.156 7.148 -6.324 1 97.94 105 SER B N 1
ATOM 1667 C CA . SER B 1 105 ? 7.758 8.461 -6.117 1 97.94 105 SER B CA 1
ATOM 1668 C C . SER B 1 105 ? 7.797 8.828 -4.637 1 97.94 105 SER B C 1
ATOM 1670 O O . SER B 1 105 ? 7.242 8.109 -3.803 1 97.94 105 SER B O 1
ATOM 1672 N N . PRO B 1 106 ? 8.43 9.922 -4.277 1 97.25 106 PRO B N 1
ATOM 1673 C CA . PRO B 1 106 ? 8.594 10.211 -2.85 1 97.25 106 PRO B CA 1
ATOM 1674 C C . PRO B 1 106 ? 7.258 10.383 -2.127 1 97.25 106 PRO B C 1
ATOM 1676 O O . PRO B 1 106 ? 7.168 10.148 -0.919 1 97.25 106 PRO B O 1
ATOM 1679 N N . TYR B 1 107 ? 6.137 10.742 -2.904 1 97.5 107 TYR B N 1
ATOM 1680 C CA . TYR B 1 107 ? 4.898 11.094 -2.219 1 97.5 107 TYR B CA 1
ATOM 1681 C C . TYR B 1 107 ? 3.734 10.25 -2.732 1 97.5 107 TYR B C 1
ATOM 1683 O O . TYR B 1 107 ? 2.57 10.625 -2.57 1 97.5 107 TYR B O 1
ATOM 1691 N N . GLY B 1 108 ? 3.986 9.141 -3.357 1 98.44 108 GLY B N 1
ATOM 1692 C CA . GLY B 1 108 ? 2.928 8.25 -3.809 1 98.44 108 GLY B CA 1
ATOM 1693 C C . GLY B 1 108 ? 3.447 6.992 -4.473 1 98.44 108 GLY B C 1
ATOM 1694 O O . GLY B 1 108 ? 4.629 6.906 -4.816 1 98.44 108 GLY B O 1
ATOM 1695 N N . TYR B 1 109 ? 2.574 6.051 -4.574 1 98.94 109 TYR B N 1
ATOM 1696 C CA . TYR B 1 109 ? 2.963 4.816 -5.246 1 98.94 109 TYR B CA 1
ATOM 1697 C C . TYR B 1 109 ? 1.74 4.074 -5.77 1 98.94 109 TYR B C 1
ATOM 1699 O O . TYR B 1 109 ? 0.604 4.422 -5.438 1 98.94 109 TYR B O 1
ATOM 1707 N N . SER B 1 110 ? 1.999 3.078 -6.652 1 98.94 110 SER B N 1
ATOM 1708 C CA . SER B 1 110 ? 0.985 2.154 -7.152 1 98.94 110 SER B CA 1
ATOM 1709 C C . SER B 1 110 ? 1.53 0.734 -7.246 1 98.94 110 SER B C 1
ATOM 1711 O O . SER B 1 110 ? 2.746 0.531 -7.285 1 98.94 110 SER B O 1
ATOM 1713 N N . THR B 1 111 ? 0.688 -0.167 -7.16 1 98.94 111 THR B N 1
ATOM 1714 C CA . THR B 1 111 ? 0.974 -1.588 -7.324 1 98.94 111 THR B CA 1
ATOM 1715 C C . THR B 1 111 ? -0.198 -2.301 -7.996 1 98.94 111 THR B C 1
ATOM 1717 O O . THR B 1 111 ? -1.312 -1.774 -8.031 1 98.94 111 THR B O 1
ATOM 1720 N N . TYR B 1 112 ? 0.079 -3.418 -8.602 1 98.69 112 TYR B N 1
ATOM 1721 C CA . TYR B 1 112 ? -0.926 -4.254 -9.25 1 98.69 112 TYR B CA 1
ATOM 1722 C C . TYR B 1 112 ? -0.421 -5.684 -9.422 1 98.69 112 TYR B C 1
ATOM 1724 O O . TYR B 1 112 ? 0.774 -5.945 -9.266 1 98.69 112 TYR B O 1
ATOM 1732 N N . ARG B 1 113 ? -1.329 -6.543 -9.664 1 97.81 113 ARG B N 1
ATOM 1733 C CA . ARG B 1 113 ? -0.941 -7.902 -10.039 1 97.81 113 ARG B CA 1
ATOM 1734 C C . ARG B 1 113 ? -0.46 -7.957 -11.484 1 97.81 113 ARG B C 1
ATOM 1736 O O . ARG B 1 113 ? -1.257 -7.812 -12.414 1 97.81 113 ARG B O 1
ATOM 1743 N N . GLY B 1 114 ? 0.882 -8.117 -11.555 1 93.44 114 GLY B N 1
ATOM 1744 C CA . GLY B 1 114 ? 1.45 -8.242 -12.891 1 93.44 114 GLY B CA 1
ATOM 1745 C C . GLY B 1 114 ? 1.57 -9.68 -13.352 1 93.44 114 GLY B C 1
ATOM 1746 O O . GLY B 1 114 ? 1.296 -10.609 -12.586 1 93.44 114 GLY B O 1
ATOM 1747 N N . SER B 1 115 ? 1.834 -9.922 -14.766 1 85.12 115 SER B N 1
ATOM 1748 C CA . SER B 1 115 ? 2.035 -11.25 -15.336 1 85.12 115 SER B CA 1
ATOM 1749 C C . SER B 1 115 ? 3.518 -11.539 -15.547 1 85.12 115 SER B C 1
ATOM 1751 O O . SER B 1 115 ? 4.324 -10.617 -15.672 1 85.12 115 SER B O 1
#

Nearest PDB structures (foldseek):
  8uw4-assembly2_F-2  TM=9.523E-01  e=1.269E-14  Herbaspirillum seropedicae
  5z5m-assembly1_A  TM=9.337E-01  e=7.294E-14  Phaeodactylum tricornutum CCAP 1055/1
  5z5m-assembly1_D  TM=9.272E-01  e=7.732E-14  Phaeodactylum tricornutum CCAP 1055/1
  5z5m-assembly1_B  TM=9.278E-01  e=1.233E-13  Phaeodactylum tricornutum CCAP 1055/1
  2h0e-assembly2_B  TM=8.931E-01  e=3.954E-13  Bacillus subtilis

Radius of gyration: 17.07 Å; Cα contacts (8 Å, |Δi|>4): 620; chains: 2; bounding box: 42×48×34 Å

Organism: Caulobacter vibrioides (strain ATCC 19089 / CIP 103742 / CB 15) (NCBI:txid190650)